Protein AF-A0A1G2TWJ3-F1 (afdb_monomer_lite)

Sequence (231 aa):
MSESALALLERMAPPAKEITASSFWVDLPEKAEGLLGYQELSSQKSTLNFRKTLHELGVAPFSVESVEKYKELRVKMSKRLLPDSFIATIYGLSAITFLLSAGPAILGWPFGWFSSSATIGHYFVWTCIVSVVACFALMVYGITRSDVWLGRWRATPLKGYSQPVPEFALLTAIKVKERFSGPEVEMFVHEFVRVENEKVVLDPFLVARHQNKDYFIAVWDESRFEAEQKV

Radius of gyration: 33.94 Å; chains: 1; bounding box: 73×56×103 Å

Structure (mmCIF, N/CA/C/O backbone):
data_AF-A0A1G2TWJ3-F1
#
_entry.id   AF-A0A1G2TWJ3-F1
#
loop_
_atom_site.group_PDB
_atom_site.id
_atom_site.type_symbol
_atom_site.label_atom_id
_atom_site.label_alt_id
_atom_site.label_comp_id
_atom_site.label_asym_id
_atom_site.label_entity_id
_atom_site.label_seq_id
_atom_site.pdbx_PDB_ins_code
_atom_site.Cartn_x
_atom_site.Cartn_y
_atom_site.Cartn_z
_atom_site.occupancy
_atom_site.B_iso_or_equiv
_atom_site.auth_seq_id
_atom_site.auth_comp_id
_atom_site.auth_asym_id
_atom_site.auth_atom_id
_atom_site.pdbx_PDB_model_num
ATOM 1 N N . MET A 1 1 ? -3.951 40.572 51.680 1.00 50.91 1 MET A N 1
ATOM 2 C CA . MET A 1 1 ? -4.527 39.517 50.818 1.00 50.91 1 MET A CA 1
ATOM 3 C C . MET A 1 1 ? -5.857 39.137 51.433 1.00 50.91 1 MET A C 1
ATOM 5 O O . MET A 1 1 ? -5.880 38.805 52.608 1.00 50.91 1 MET A O 1
ATOM 9 N N . SER A 1 2 ? -6.946 39.393 50.712 1.00 51.16 2 SER A N 1
ATOM 10 C CA . SER A 1 2 ? -8.304 39.506 51.250 1.00 51.16 2 SER A CA 1
ATOM 11 C C . SER A 1 2 ? -8.951 38.146 51.530 1.00 51.16 2 SER A C 1
ATOM 13 O O . SER A 1 2 ? -8.798 37.208 50.749 1.00 51.16 2 SER A O 1
ATOM 15 N N . GLU A 1 3 ? -9.742 38.078 52.606 1.00 55.78 3 GLU A N 1
ATOM 16 C CA . GLU A 1 3 ? -10.594 36.939 53.009 1.00 55.78 3 GLU A CA 1
ATOM 17 C C . GLU A 1 3 ? -11.493 36.401 51.875 1.00 55.78 3 GLU A C 1
ATOM 19 O O . GLU A 1 3 ? -11.891 35.240 51.884 1.00 55.78 3 GLU A O 1
ATOM 24 N N . SER A 1 4 ? -11.740 37.213 50.843 1.00 63.78 4 SER A N 1
ATOM 25 C CA . SER A 1 4 ? -12.485 36.852 49.630 1.00 63.78 4 SER A CA 1
ATOM 26 C C . SER A 1 4 ? -11.864 35.687 48.842 1.00 63.78 4 SER A C 1
ATOM 28 O O . SER A 1 4 ? -12.590 34.837 48.330 1.00 63.78 4 SER A O 1
ATOM 30 N N . ALA A 1 5 ? -10.529 35.588 48.781 1.00 57.09 5 ALA A N 1
ATOM 31 C CA . ALA A 1 5 ? -9.861 34.518 48.034 1.00 57.09 5 ALA A CA 1
ATOM 32 C C . ALA A 1 5 ? -9.935 33.158 48.754 1.00 57.09 5 ALA A C 1
ATOM 34 O O . ALA A 1 5 ? -10.084 32.123 48.106 1.00 57.09 5 ALA A O 1
ATOM 35 N N . LEU A 1 6 ? -9.883 33.164 50.091 1.00 56.56 6 LEU A N 1
ATOM 36 C CA . LEU A 1 6 ? -10.047 31.959 50.910 1.00 56.56 6 LEU A CA 1
ATOM 37 C C . LEU A 1 6 ? -11.499 31.471 50.897 1.00 56.56 6 LEU A C 1
ATOM 39 O O . LEU A 1 6 ? -11.726 30.285 50.690 1.00 56.56 6 LEU A O 1
ATOM 43 N N . ALA A 1 7 ? -12.475 32.381 50.980 1.00 62.56 7 ALA A N 1
ATOM 44 C CA . ALA A 1 7 ? -13.896 32.036 50.879 1.00 62.56 7 ALA A CA 1
ATOM 45 C C . ALA A 1 7 ? -14.289 31.478 49.492 1.00 62.56 7 ALA A C 1
ATOM 47 O O . ALA A 1 7 ? -15.192 30.647 49.377 1.00 62.56 7 ALA A O 1
ATOM 48 N N . LEU A 1 8 ? -13.602 31.909 48.425 1.00 53.69 8 LEU A N 1
ATOM 49 C CA . LEU A 1 8 ? -13.764 31.358 47.074 1.00 53.69 8 LEU A CA 1
ATOM 50 C C . LEU A 1 8 ? -13.172 29.949 46.939 1.00 53.69 8 LEU A C 1
ATOM 52 O O . LEU A 1 8 ? -13.779 29.099 46.291 1.00 53.69 8 LEU A O 1
ATOM 56 N N . LEU A 1 9 ? -12.023 29.686 47.569 1.00 51.84 9 LEU A N 1
ATOM 57 C CA . LEU A 1 9 ? -11.418 28.351 47.605 1.00 51.84 9 LEU A CA 1
ATOM 58 C C . LEU A 1 9 ? -12.246 27.370 48.444 1.00 51.84 9 LEU A C 1
ATOM 60 O O . LEU A 1 9 ? -12.407 26.216 48.054 1.00 51.84 9 LEU A O 1
ATOM 64 N N . GLU A 1 10 ? -12.842 27.839 49.538 1.00 53.59 10 GLU A N 1
ATOM 65 C CA . GLU A 1 10 ? -13.674 27.019 50.423 1.00 53.59 10 GLU A CA 1
ATOM 66 C C . GLU A 1 10 ? -14.999 26.598 49.760 1.00 53.59 10 GLU A C 1
ATOM 68 O O . GLU A 1 10 ? -15.496 25.502 50.002 1.00 53.59 10 GLU A O 1
ATOM 73 N N . ARG A 1 11 ? -15.531 27.407 48.831 1.00 55.84 11 ARG A N 1
ATOM 74 C CA . ARG A 1 11 ? -16.688 27.041 47.989 1.00 55.84 11 ARG A CA 1
ATOM 75 C C . ARG A 1 11 ? -16.362 26.099 46.827 1.00 55.84 11 ARG A C 1
ATOM 77 O O . ARG A 1 11 ? -17.286 25.510 46.270 1.00 55.84 11 ARG A O 1
ATOM 84 N N . MET A 1 12 ? -15.090 25.969 46.444 1.00 49.25 12 MET A N 1
ATOM 85 C CA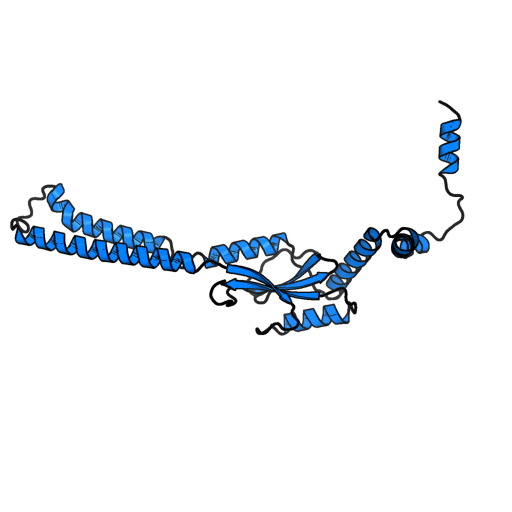 . MET A 1 12 ? -14.648 25.036 45.397 1.00 49.25 12 MET A CA 1
ATOM 86 C C . MET A 1 12 ? -14.250 23.661 45.942 1.00 49.25 12 MET A C 1
ATOM 88 O O . MET A 1 12 ? -14.041 22.740 45.154 1.00 49.25 12 MET A O 1
ATOM 92 N N . ALA A 1 13 ? -14.183 23.492 47.264 1.00 50.94 13 ALA A N 1
ATOM 93 C CA . ALA A 1 13 ? -14.057 22.183 47.882 1.00 50.94 13 ALA A CA 1
ATOM 94 C C . ALA A 1 13 ? -15.446 21.515 47.919 1.00 50.94 13 ALA A C 1
ATOM 96 O O . ALA A 1 13 ? -16.319 21.969 48.664 1.00 50.94 13 ALA A O 1
ATOM 97 N N . PRO A 1 14 ? -15.709 20.462 47.120 1.00 52.91 14 PRO A N 1
ATOM 98 C CA . PRO A 1 14 ? -16.963 19.735 47.247 1.00 52.91 14 PRO A CA 1
ATOM 99 C C . PRO A 1 14 ? -17.060 19.149 48.664 1.00 52.91 14 PRO A C 1
ATOM 101 O O . PRO A 1 14 ? -16.050 18.676 49.196 1.00 52.91 14 PRO A O 1
ATOM 104 N N . PRO A 1 15 ? -18.250 19.153 49.294 1.00 48.31 15 PRO A N 1
ATOM 105 C CA . PRO A 1 15 ? -18.429 18.487 50.572 1.00 48.31 15 PRO A CA 1
ATOM 106 C C . PRO A 1 15 ? -18.050 17.021 50.390 1.00 48.31 15 PRO A C 1
ATOM 108 O O . PRO A 1 15 ? -18.539 16.366 49.468 1.00 48.31 15 PRO A O 1
ATOM 111 N N . ALA A 1 16 ? -17.178 16.526 51.269 1.00 46.97 16 ALA A N 1
ATOM 112 C CA . ALA A 1 16 ? -16.769 15.132 51.361 1.00 46.97 16 ALA A CA 1
ATOM 113 C C . ALA A 1 16 ? -17.961 14.246 51.767 1.00 46.97 16 ALA A C 1
ATOM 115 O O . ALA A 1 16 ? -18.032 13.704 52.864 1.00 46.97 16 ALA A O 1
ATOM 116 N N . LYS A 1 17 ? -18.947 14.126 50.880 1.00 48.94 17 LYS A N 1
ATOM 117 C CA . LYS A 1 17 ? -19.757 12.926 50.775 1.00 48.94 17 LYS A CA 1
ATOM 118 C C . LYS A 1 17 ? -18.970 12.000 49.876 1.00 48.94 17 LYS A C 1
ATOM 120 O O . LYS A 1 17 ? -18.641 12.375 48.753 1.00 48.94 17 LYS A O 1
ATOM 125 N N . GLU A 1 18 ? -18.679 10.816 50.396 1.00 47.66 18 GLU A N 1
ATOM 126 C CA . GLU A 1 18 ? -18.225 9.644 49.657 1.00 47.66 18 GLU A CA 1
ATOM 127 C C . GLU A 1 18 ? -19.220 9.327 48.530 1.00 47.66 18 GLU A C 1
ATOM 129 O O . GLU A 1 18 ? -20.030 8.407 48.595 1.00 47.66 18 GLU A O 1
ATOM 134 N N . ILE A 1 19 ? -19.184 10.117 47.461 1.00 48.78 19 ILE A N 1
ATOM 135 C CA . ILE A 1 19 ? -19.545 9.638 46.144 1.00 48.78 19 ILE A CA 1
ATOM 136 C C . ILE A 1 19 ? -18.441 8.637 45.864 1.00 48.78 19 ILE A C 1
ATOM 138 O O . ILE A 1 19 ? -17.280 9.019 45.734 1.00 48.78 19 ILE A O 1
ATOM 142 N N . THR A 1 20 ? -18.797 7.359 45.881 1.00 46.38 20 THR A N 1
ATOM 143 C CA . THR A 1 20 ? -17.977 6.241 45.425 1.00 46.38 20 THR A CA 1
ATOM 144 C C . THR A 1 20 ? -17.299 6.639 44.118 1.00 46.38 20 THR A C 1
ATOM 146 O O . THR A 1 20 ? -17.885 6.541 43.038 1.00 46.38 20 THR A O 1
ATOM 149 N N . ALA A 1 21 ? -16.074 7.164 44.226 1.00 46.47 21 ALA A N 1
ATOM 150 C CA . ALA A 1 21 ? -15.399 7.855 43.134 1.00 46.47 21 ALA A CA 1
ATOM 151 C C . ALA A 1 21 ? -15.244 6.928 41.922 1.00 46.47 21 ALA A C 1
ATOM 153 O O . ALA A 1 21 ? -15.269 7.383 40.786 1.00 46.47 21 ALA A O 1
ATOM 154 N N . SER A 1 22 ? -15.207 5.612 42.143 1.00 53.72 22 SER A N 1
ATOM 155 C CA . SER A 1 22 ? -15.170 4.624 41.069 1.00 53.72 22 SER A CA 1
ATOM 156 C C . SER A 1 22 ? -16.400 4.634 40.154 1.00 53.72 22 SER A C 1
ATOM 158 O O . SER A 1 22 ? -16.237 4.362 38.974 1.00 53.72 22 SER A O 1
ATOM 160 N N . SER A 1 23 ? -17.607 4.964 40.631 1.00 53.81 23 SER A N 1
ATOM 161 C CA . SER A 1 23 ? -18.821 4.937 39.792 1.00 53.81 23 SER A CA 1
ATOM 162 C C . SER A 1 23 ? -19.006 6.217 38.974 1.00 53.81 23 SER A C 1
ATOM 164 O O . SER A 1 23 ? -19.410 6.175 37.815 1.00 53.81 23 SER A O 1
ATOM 166 N N . PHE A 1 24 ? -18.646 7.371 39.544 1.00 52.53 24 PHE A N 1
ATOM 167 C CA . PHE A 1 24 ? -18.857 8.664 38.894 1.00 52.53 24 PHE A CA 1
ATOM 168 C C . PHE A 1 24 ? -17.955 8.862 37.668 1.00 52.53 24 PHE A C 1
ATOM 170 O O . PHE A 1 24 ? -18.419 9.353 36.642 1.00 52.53 24 PHE A O 1
ATOM 177 N N . TRP A 1 25 ? -16.688 8.439 37.747 1.00 59.03 25 TRP A N 1
ATOM 178 C CA . TRP A 1 25 ? -15.738 8.553 36.632 1.00 59.03 25 TRP A CA 1
ATOM 179 C C . TRP A 1 25 ? -15.998 7.538 35.506 1.00 59.03 25 TRP A C 1
ATOM 181 O O . TRP A 1 25 ? -15.634 7.801 34.362 1.00 59.03 25 TRP A O 1
ATOM 191 N N . VAL A 1 26 ? -16.653 6.407 35.798 1.00 64.12 26 VAL A N 1
ATOM 192 C CA . VAL A 1 26 ? -16.987 5.372 34.799 1.00 64.12 26 VAL A CA 1
ATOM 193 C C . VAL A 1 26 ? -18.117 5.828 33.865 1.00 64.12 26 VAL A C 1
ATOM 195 O O . VAL A 1 26 ? -18.039 5.589 32.652 1.00 64.12 26 VAL A O 1
ATOM 198 N N . ASP A 1 27 ? -19.089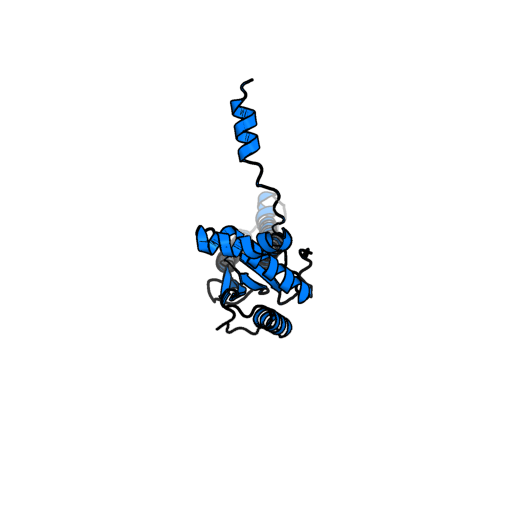 6.567 34.408 1.00 75.69 27 ASP A N 1
ATOM 199 C CA . ASP A 1 27 ? -20.257 7.083 33.676 1.00 75.69 27 ASP A CA 1
ATOM 200 C C . ASP A 1 27 ? -20.065 8.518 33.156 1.00 75.69 27 ASP A C 1
ATOM 202 O O . ASP A 1 27 ? -20.939 9.058 32.476 1.00 75.69 27 ASP A O 1
ATOM 206 N N . LEU A 1 28 ? -18.946 9.173 33.489 1.00 80.25 28 LEU A N 1
ATOM 207 C CA . LEU A 1 28 ? -18.692 10.567 33.116 1.00 80.25 28 LEU A CA 1
ATOM 208 C C . LEU A 1 28 ? -18.801 10.814 31.601 1.00 80.25 28 LEU A C 1
ATOM 210 O O . LEU A 1 28 ? -19.418 11.811 31.239 1.00 80.25 28 LEU A O 1
ATOM 214 N N . PRO A 1 29 ? -18.280 9.949 30.706 1.00 79.31 29 PRO A N 1
ATOM 215 C CA . PRO A 1 29 ? -18.408 10.168 29.264 1.00 79.31 29 PRO A CA 1
ATOM 216 C C . PRO A 1 29 ? -19.861 10.135 28.778 1.00 79.31 29 PRO A C 1
ATOM 218 O O . PRO A 1 29 ? -20.261 10.986 27.993 1.00 79.31 29 PRO A O 1
ATOM 221 N N . GLU A 1 30 ? -20.666 9.205 29.297 1.00 80.31 30 GLU A N 1
ATOM 222 C CA . GLU A 1 30 ? -22.085 9.054 28.941 1.00 80.31 30 GLU A CA 1
ATOM 223 C C . GLU A 1 30 ? -22.928 10.205 29.509 1.00 80.31 30 GLU A C 1
ATOM 225 O O . GLU A 1 30 ? -23.814 10.731 28.837 1.00 80.31 30 GLU A O 1
ATOM 230 N N . LYS A 1 31 ? -22.607 10.673 30.723 1.00 79.69 31 LYS A N 1
ATOM 231 C CA . LYS A 1 31 ? -23.247 11.849 31.330 1.00 79.69 31 LYS A CA 1
ATOM 232 C C . LYS A 1 31 ? -22.830 13.155 30.655 1.00 79.69 31 LYS A C 1
ATOM 234 O O . LYS A 1 31 ? -23.673 14.029 30.484 1.00 79.69 31 LYS A O 1
ATOM 239 N N . ALA A 1 32 ? -21.564 13.305 30.269 1.00 80.94 32 ALA A N 1
ATOM 240 C CA . ALA A 1 32 ? -21.068 14.490 29.570 1.00 80.94 32 ALA A CA 1
ATOM 241 C C . ALA A 1 32 ? -21.681 14.608 28.168 1.00 80.94 32 ALA A C 1
ATOM 243 O O . ALA A 1 32 ? -22.076 15.699 27.761 1.00 80.94 32 ALA A O 1
ATOM 244 N N . GLU A 1 33 ? -21.842 13.492 27.460 1.00 84.62 33 GLU A N 1
ATOM 245 C CA . GLU A 1 33 ? -22.554 13.470 26.186 1.00 84.62 33 GLU A CA 1
ATOM 246 C C . GLU A 1 33 ? -24.053 13.749 26.374 1.00 84.62 33 GLU A C 1
ATOM 248 O O . GLU A 1 33 ? -24.590 14.653 25.738 1.00 84.62 33 GLU A O 1
ATOM 253 N N . GLY A 1 34 ? -24.717 13.051 27.300 1.00 82.75 34 GLY A N 1
ATOM 254 C CA . GLY A 1 34 ? -26.162 13.181 27.510 1.00 82.75 34 GLY A CA 1
ATOM 255 C C . GLY A 1 34 ? -26.616 14.530 28.083 1.00 82.75 34 GLY A C 1
ATOM 256 O O . GLY A 1 34 ? -27.720 14.973 27.778 1.00 82.75 34 GLY A O 1
ATOM 257 N N . LEU A 1 35 ? -25.791 15.191 28.905 1.00 83.25 35 LEU A N 1
ATOM 258 C CA . LEU A 1 35 ? -26.148 16.459 29.564 1.00 83.25 35 LEU A CA 1
ATOM 259 C C . LEU A 1 35 ? -25.538 17.691 28.894 1.00 83.25 35 LEU A C 1
ATOM 261 O O . LEU A 1 35 ? -26.147 18.758 28.930 1.00 83.25 35 LEU A O 1
ATOM 265 N N . LEU A 1 36 ? -24.335 17.569 28.328 1.00 82.62 36 LEU A N 1
ATOM 266 C CA . LEU A 1 36 ? -23.576 18.704 27.787 1.00 82.62 36 LEU A CA 1
ATOM 267 C C . LEU A 1 36 ? -23.353 18.601 26.273 1.00 82.62 36 LEU A C 1
ATOM 269 O O . LEU A 1 36 ? -22.804 19.530 25.685 1.00 82.62 36 LEU A O 1
ATOM 273 N N . GLY A 1 37 ? -23.730 17.485 25.637 1.00 79.19 37 GLY A N 1
ATOM 274 C CA . GLY A 1 37 ? -23.410 17.217 24.232 1.00 79.19 37 GLY A CA 1
ATOM 275 C C . GLY A 1 37 ? -21.912 17.014 23.976 1.00 79.19 37 GLY A C 1
ATOM 276 O O . GLY A 1 37 ? -21.466 17.101 22.834 1.00 79.19 37 GLY A O 1
ATOM 277 N N . TYR A 1 38 ? -21.108 16.779 25.020 1.00 80.75 38 TYR A N 1
ATOM 278 C CA . TYR A 1 38 ? -19.655 16.678 24.903 1.00 80.75 38 TYR A CA 1
ATOM 279 C C . TYR A 1 38 ? -19.221 15.252 24.529 1.00 80.75 38 TYR A C 1
ATOM 281 O O . TYR A 1 38 ? -19.038 14.392 25.387 1.00 80.75 38 TYR A O 1
ATOM 289 N N . GLN A 1 39 ? -19.048 15.017 23.227 1.00 80.44 39 GLN A N 1
ATOM 290 C CA . GLN A 1 39 ? -18.770 13.698 22.631 1.00 80.44 39 GLN A CA 1
ATOM 291 C C . GLN A 1 39 ? -17.294 13.269 22.677 1.00 80.44 39 GLN A C 1
ATOM 293 O O . GLN A 1 39 ? -16.949 12.130 22.365 1.00 80.44 39 GLN A O 1
ATOM 298 N N . GLU A 1 40 ? -16.379 14.167 23.042 1.00 81.12 40 GLU A N 1
ATOM 299 C CA . GLU A 1 40 ? -14.944 13.878 22.957 1.00 81.12 40 GLU A CA 1
ATOM 300 C C . GLU A 1 40 ? -14.511 12.800 23.965 1.00 81.12 40 GLU A C 1
ATOM 302 O O . GLU A 1 40 ? -13.717 11.918 23.635 1.00 81.12 40 GLU A O 1
ATOM 307 N N . LEU A 1 41 ? -15.093 12.801 25.170 1.00 78.56 41 LEU A N 1
ATOM 308 C CA . LEU A 1 41 ? -14.816 11.783 26.190 1.00 78.56 41 LEU A CA 1
ATOM 309 C C . LEU A 1 41 ? -15.367 10.407 25.806 1.00 78.56 41 LEU A C 1
ATOM 311 O O . LEU A 1 41 ? -14.689 9.398 26.020 1.00 78.56 41 LEU A O 1
ATOM 315 N N . SER A 1 42 ? -16.574 10.342 25.238 1.00 77.44 42 SER A N 1
ATOM 316 C CA . SER A 1 42 ? -17.161 9.074 24.791 1.00 77.44 42 SER A CA 1
ATOM 317 C C . SER A 1 42 ? -16.408 8.518 23.580 1.00 77.44 42 SER A C 1
ATOM 319 O O . SER A 1 42 ? -16.104 7.322 23.546 1.00 77.44 42 SER A O 1
ATOM 321 N N . SER A 1 43 ? -15.955 9.383 22.665 1.00 79.00 43 SER A N 1
ATOM 322 C CA . SER A 1 43 ? -15.056 9.012 21.565 1.00 79.00 43 SER A CA 1
ATOM 323 C C . SER A 1 43 ? -13.710 8.466 22.057 1.00 79.00 43 SER A C 1
ATOM 325 O O . SER A 1 43 ? -13.248 7.420 21.586 1.00 79.00 43 SER A O 1
ATOM 327 N N . GLN A 1 44 ? -13.082 9.109 23.046 1.00 82.00 44 GLN A N 1
ATOM 328 C CA . GLN A 1 44 ? -11.828 8.619 23.628 1.00 82.00 44 GLN A CA 1
ATOM 329 C C . GLN A 1 44 ? -12.009 7.260 24.323 1.00 82.00 44 GLN A C 1
ATOM 331 O O . GLN A 1 44 ? -11.218 6.346 24.074 1.00 82.00 44 GLN A O 1
ATOM 336 N N . LYS A 1 45 ? -13.068 7.092 25.132 1.00 81.69 45 LYS A N 1
ATOM 337 C CA . LYS A 1 45 ? -13.412 5.813 25.784 1.00 81.69 45 LYS A CA 1
ATOM 338 C C . LYS A 1 45 ? -13.653 4.712 24.747 1.00 81.69 45 LYS A C 1
ATOM 340 O O . LYS A 1 45 ? -13.087 3.628 24.873 1.00 81.69 45 LYS A O 1
ATOM 345 N N . SER A 1 46 ? -14.410 4.998 23.688 1.00 82.25 46 SER A N 1
ATOM 346 C CA . SER A 1 46 ? -14.663 4.043 22.602 1.00 82.25 46 SER A CA 1
ATOM 347 C C . SER A 1 46 ? -13.379 3.674 21.844 1.00 82.25 46 SER A C 1
ATOM 349 O O . SER A 1 46 ? -13.093 2.498 21.626 1.00 82.25 46 SER A O 1
ATOM 351 N N . THR A 1 47 ? -12.523 4.655 21.537 1.00 84.62 47 THR A N 1
ATOM 352 C CA . THR A 1 47 ? -11.205 4.425 20.916 1.00 84.62 47 THR A CA 1
ATOM 353 C C . THR A 1 47 ? -10.303 3.528 21.776 1.00 84.62 47 THR A C 1
ATOM 355 O O . THR A 1 47 ? -9.620 2.647 21.246 1.00 84.62 47 THR A O 1
ATOM 358 N N . LEU A 1 48 ? -10.277 3.746 23.095 1.00 83.94 48 LEU A N 1
ATOM 359 C CA . LEU A 1 48 ? -9.514 2.922 24.038 1.00 83.94 48 LEU A CA 1
ATOM 360 C C . LEU A 1 48 ? -10.059 1.495 24.104 1.00 83.94 48 LEU A C 1
ATOM 362 O O . LEU A 1 48 ? -9.280 0.546 24.034 1.00 83.94 48 LEU A O 1
ATOM 366 N N . ASN A 1 49 ? -11.383 1.344 24.170 1.00 85.00 49 ASN A N 1
ATOM 367 C CA . ASN A 1 49 ? -12.036 0.038 24.146 1.00 85.00 49 ASN A CA 1
ATOM 368 C C . ASN A 1 49 ? -11.715 -0.719 22.855 1.00 85.00 49 ASN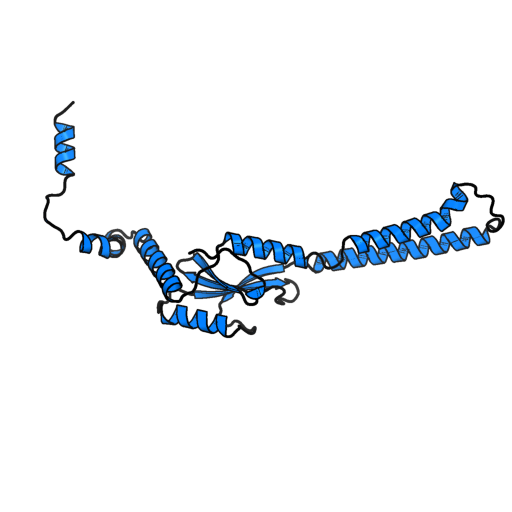 A C 1
ATOM 370 O O . ASN A 1 49 ? -11.330 -1.882 22.923 1.00 85.00 49 ASN A O 1
ATOM 374 N N . PHE A 1 50 ? -11.774 -0.052 21.700 1.00 87.25 50 PHE A N 1
ATOM 375 C CA . PHE A 1 50 ? -11.425 -0.657 20.417 1.00 87.25 50 PHE A CA 1
ATOM 376 C C . PHE A 1 50 ? -9.975 -1.157 20.391 1.00 87.25 50 PHE A C 1
ATOM 378 O O . PHE A 1 50 ? -9.723 -2.311 20.048 1.00 87.25 50 PHE A O 1
ATOM 385 N N . ARG A 1 51 ? -9.011 -0.337 20.835 1.00 86.81 51 ARG A N 1
ATOM 386 C CA . ARG A 1 51 ? -7.599 -0.755 20.935 1.00 86.81 51 ARG A CA 1
ATOM 387 C C . ARG A 1 51 ? -7.409 -1.939 21.878 1.00 86.81 51 ARG A C 1
ATOM 389 O O . ARG A 1 51 ? -6.684 -2.870 21.542 1.00 86.81 51 ARG A O 1
ATOM 396 N N . LYS A 1 52 ? -8.078 -1.919 23.032 1.00 85.44 52 LYS A N 1
ATOM 397 C CA . LYS A 1 52 ? -8.048 -3.029 23.987 1.00 85.44 52 LYS A CA 1
ATOM 398 C C . LYS A 1 52 ? -8.593 -4.311 23.359 1.00 85.44 52 LYS A C 1
ATOM 400 O O . LYS A 1 52 ? -7.988 -5.363 23.519 1.00 85.44 52 LYS A O 1
ATOM 405 N N . THR A 1 53 ? -9.684 -4.228 22.602 1.00 87.50 53 THR A N 1
ATOM 406 C CA . THR A 1 53 ? -10.246 -5.374 21.880 1.00 87.50 53 THR A CA 1
ATOM 407 C C . THR A 1 53 ? -9.281 -5.930 20.838 1.00 87.50 53 THR A C 1
ATOM 409 O O . THR A 1 53 ? -9.105 -7.143 20.776 1.00 87.50 53 THR A O 1
ATOM 412 N N . LEU A 1 54 ? -8.629 -5.076 20.046 1.00 88.31 54 LEU A N 1
ATOM 413 C CA . LEU A 1 54 ? -7.608 -5.527 19.092 1.00 88.31 54 LEU A CA 1
ATOM 414 C C . LEU A 1 54 ? -6.479 -6.280 19.808 1.00 88.31 54 LEU A C 1
ATOM 416 O O . LEU A 1 54 ? -6.118 -7.379 19.393 1.00 88.31 54 LEU A O 1
ATOM 420 N N . HIS A 1 55 ? -6.008 -5.747 20.938 1.00 87.38 55 HIS A N 1
ATOM 421 C CA . HIS A 1 55 ? -4.999 -6.399 21.769 1.00 87.38 55 HIS A CA 1
ATOM 422 C C . HIS A 1 55 ? -5.483 -7.749 22.335 1.00 87.38 55 HIS A C 1
ATOM 424 O O . HIS A 1 55 ? -4.754 -8.734 22.279 1.00 87.38 55 HIS A O 1
ATOM 430 N N . GLU A 1 56 ? -6.719 -7.840 22.841 1.00 87.88 56 GLU A N 1
ATOM 431 C CA . GLU A 1 56 ? -7.320 -9.106 23.307 1.00 87.88 56 GLU A CA 1
ATOM 432 C C . GLU A 1 56 ? -7.437 -10.156 22.191 1.00 87.88 56 GLU A C 1
ATOM 434 O O . GLU A 1 56 ? -7.319 -11.351 22.453 1.00 87.88 56 GLU A O 1
ATOM 439 N N . LEU A 1 57 ? -7.648 -9.720 20.947 1.00 87.50 57 LEU A N 1
ATOM 440 C CA . LEU A 1 57 ? -7.682 -10.589 19.769 1.00 87.50 57 LEU A CA 1
ATOM 441 C C . LEU A 1 57 ? -6.282 -10.983 19.267 1.00 87.50 57 LEU A C 1
ATOM 443 O O . LEU A 1 57 ? -6.185 -11.750 18.308 1.00 87.50 57 LEU A O 1
ATOM 447 N N . GLY A 1 58 ? -5.213 -10.471 19.887 1.00 85.00 58 GLY A N 1
ATOM 448 C CA . GLY A 1 58 ? -3.835 -10.665 19.433 1.00 85.00 58 GLY A CA 1
ATOM 449 C C . GLY A 1 58 ? -3.525 -9.946 18.118 1.00 85.00 58 GLY A C 1
ATOM 450 O O . GLY A 1 58 ? -2.588 -10.319 17.420 1.00 85.00 58 GLY A O 1
ATOM 451 N N . VAL A 1 59 ? -4.323 -8.940 17.756 1.00 86.56 59 VAL A N 1
ATOM 452 C CA . VAL A 1 59 ? -4.161 -8.145 16.537 1.00 86.56 59 VAL A CA 1
ATOM 453 C C . VAL A 1 59 ? -3.472 -6.844 16.922 1.00 86.56 59 VAL A C 1
ATOM 455 O O . VAL A 1 59 ? -4.115 -5.926 17.426 1.00 86.56 59 VAL A O 1
ATOM 458 N N . ALA A 1 60 ? -2.164 -6.756 16.696 1.00 85.94 60 ALA A N 1
ATOM 459 C CA . ALA A 1 60 ? -1.404 -5.533 16.932 1.00 85.94 60 ALA A CA 1
ATOM 460 C C . ALA A 1 60 ? -1.430 -4.656 15.668 1.00 85.94 60 ALA A C 1
ATOM 462 O O . ALA A 1 60 ? -0.856 -5.044 14.648 1.00 85.94 60 ALA A O 1
ATOM 463 N N . PRO A 1 61 ? -2.089 -3.481 15.685 1.00 87.94 61 PRO A N 1
ATOM 464 C CA . PRO A 1 61 ? -2.119 -2.624 14.513 1.00 87.94 61 PRO A CA 1
ATOM 465 C C . PRO A 1 61 ? -0.724 -2.089 14.182 1.00 87.94 61 PRO A C 1
ATOM 467 O O . PRO A 1 61 ? 0.049 -1.696 15.064 1.00 87.94 61 PRO A O 1
ATOM 470 N N . PHE A 1 62 ? -0.429 -1.995 12.894 1.00 87.56 62 PHE A N 1
ATOM 471 C CA . PHE A 1 62 ? 0.785 -1.367 12.404 1.00 87.56 62 PHE A CA 1
ATOM 472 C C . PHE A 1 62 ? 0.769 0.138 12.671 1.00 87.56 62 PHE A C 1
ATOM 474 O O . PHE A 1 62 ? -0.275 0.802 12.629 1.00 87.56 62 PHE A O 1
ATOM 481 N N . SER A 1 63 ? 1.949 0.702 12.930 1.00 87.19 63 SER A N 1
ATOM 482 C CA . SER A 1 63 ? 2.082 2.150 13.053 1.00 87.19 63 SER A CA 1
ATOM 483 C C . SER A 1 63 ? 1.844 2.820 11.695 1.00 87.19 63 SER A C 1
ATOM 485 O O . SER A 1 63 ? 2.297 2.329 10.661 1.00 87.19 63 SER A O 1
ATOM 487 N N . VAL A 1 64 ? 1.163 3.970 11.691 1.00 87.56 64 VAL A N 1
ATOM 488 C CA . VAL A 1 64 ? 0.925 4.748 10.460 1.00 87.56 64 VAL A CA 1
ATOM 489 C C . VAL A 1 64 ? 2.247 5.072 9.758 1.00 87.56 64 VAL A C 1
ATOM 491 O O . VAL A 1 64 ? 2.347 4.939 8.546 1.00 87.56 64 VAL A O 1
ATOM 494 N N . GLU A 1 65 ? 3.286 5.402 10.526 1.00 87.62 65 GLU A N 1
ATOM 495 C CA . GLU A 1 65 ? 4.627 5.689 10.008 1.00 87.62 65 GLU A CA 1
ATOM 496 C C . GLU A 1 65 ? 5.256 4.483 9.297 1.00 87.62 65 GLU A C 1
ATOM 498 O O . GLU A 1 65 ? 5.804 4.638 8.206 1.00 87.62 65 GLU A O 1
ATOM 503 N N . SER A 1 66 ? 5.144 3.274 9.862 1.00 85.19 66 SER A N 1
ATOM 504 C CA . SER A 1 66 ? 5.661 2.057 9.218 1.00 85.19 66 SER A CA 1
ATOM 505 C C . SER A 1 66 ? 4.939 1.747 7.908 1.00 85.19 66 SER A C 1
ATOM 507 O O . SER A 1 66 ? 5.577 1.398 6.913 1.00 85.19 66 SER A O 1
ATOM 509 N N . VAL A 1 67 ? 3.618 1.943 7.882 1.00 87.88 67 VAL A N 1
ATOM 510 C CA . VAL A 1 67 ? 2.794 1.734 6.692 1.00 87.88 67 VAL A CA 1
ATOM 511 C C . VAL A 1 67 ? 3.151 2.754 5.618 1.00 87.88 67 VAL A C 1
ATOM 513 O O . VAL A 1 67 ? 3.397 2.360 4.482 1.00 87.88 67 VAL A O 1
ATOM 516 N N . GLU A 1 68 ? 3.245 4.042 5.948 1.00 89.12 68 GLU A N 1
ATOM 517 C CA . GLU A 1 68 ? 3.635 5.075 4.979 1.00 89.12 68 GLU A CA 1
ATOM 518 C C . GLU A 1 68 ? 5.048 4.840 4.435 1.00 89.12 68 GLU A C 1
ATOM 520 O O . GLU A 1 68 ? 5.246 4.820 3.219 1.00 89.12 68 GLU A O 1
ATOM 525 N N . LYS A 1 69 ? 6.016 4.515 5.301 1.00 87.56 69 LYS A N 1
ATOM 526 C CA . LYS A 1 69 ? 7.373 4.151 4.872 1.00 87.56 69 LYS A CA 1
ATOM 527 C C . LYS A 1 69 ? 7.365 2.953 3.922 1.00 87.56 69 LYS A C 1
ATOM 529 O O . LYS A 1 69 ? 8.065 2.961 2.909 1.00 87.56 69 LYS A O 1
ATOM 534 N N . TYR A 1 70 ? 6.566 1.927 4.208 1.00 85.50 70 TYR A N 1
ATOM 535 C CA . TYR A 1 70 ? 6.423 0.779 3.318 1.00 85.50 70 TYR A CA 1
ATOM 536 C C . TYR A 1 70 ? 5.795 1.158 1.975 1.00 85.50 70 TYR A C 1
ATOM 538 O O . TYR A 1 70 ? 6.309 0.758 0.928 1.00 85.50 70 TYR A O 1
ATOM 546 N N . LYS A 1 71 ? 4.720 1.956 1.984 1.00 87.00 71 LYS A N 1
ATOM 547 C CA . LYS A 1 71 ? 4.071 2.456 0.764 1.00 87.00 71 LYS A CA 1
ATOM 548 C C . LYS A 1 71 ? 5.074 3.207 -0.109 1.00 87.00 71 LYS A C 1
ATOM 550 O O . LYS A 1 71 ? 5.173 2.926 -1.304 1.00 87.00 71 LYS A O 1
ATOM 555 N N . GLU A 1 72 ? 5.859 4.105 0.478 1.00 86.12 72 GLU A N 1
ATOM 556 C CA . GLU A 1 72 ? 6.903 4.855 -0.225 1.00 86.12 72 GLU A CA 1
ATOM 557 C C . GLU A 1 72 ? 7.992 3.942 -0.794 1.00 86.12 72 GLU A C 1
ATOM 559 O O . GLU A 1 72 ? 8.357 4.062 -1.970 1.00 86.12 72 GLU A O 1
ATOM 564 N N . LEU A 1 73 ? 8.498 3.000 0.009 1.00 83.50 73 LEU A N 1
ATOM 565 C CA . LEU A 1 73 ? 9.530 2.054 -0.415 1.00 83.50 73 LEU A CA 1
ATOM 566 C C . LEU A 1 73 ? 9.047 1.174 -1.564 1.00 83.50 73 LEU A C 1
ATOM 568 O O . LEU A 1 73 ? 9.766 1.025 -2.553 1.00 83.50 73 LEU A O 1
ATOM 572 N N . ARG A 1 74 ? 7.828 0.637 -1.482 1.00 80.50 74 ARG A N 1
ATOM 573 C CA . ARG A 1 74 ? 7.250 -0.196 -2.540 1.00 80.50 74 ARG A CA 1
ATOM 574 C C . ARG A 1 74 ? 7.015 0.592 -3.820 1.00 80.50 74 ARG A C 1
ATOM 576 O O . ARG A 1 74 ? 7.384 0.104 -4.884 1.00 80.50 74 ARG A O 1
ATOM 583 N N . VAL A 1 75 ? 6.515 1.826 -3.729 1.00 80.38 75 VAL A N 1
ATOM 584 C CA . VAL A 1 75 ? 6.380 2.723 -4.891 1.00 80.38 75 VAL A CA 1
ATOM 585 C C . VAL A 1 75 ? 7.751 3.062 -5.496 1.00 80.38 75 VAL A C 1
ATOM 587 O O . VAL A 1 75 ? 7.896 3.169 -6.715 1.00 80.38 75 VAL A O 1
ATOM 590 N N . LYS A 1 76 ? 8.795 3.222 -4.677 1.00 77.25 76 LYS A N 1
ATOM 591 C CA . LYS A 1 76 ? 10.162 3.477 -5.160 1.00 77.25 76 LYS A CA 1
ATOM 592 C C . LYS A 1 76 ? 10.792 2.242 -5.804 1.00 77.25 76 LYS A C 1
ATOM 594 O O . LYS A 1 76 ? 11.478 2.375 -6.815 1.00 77.25 76 LYS A O 1
ATOM 599 N N . MET A 1 77 ? 10.572 1.058 -5.235 1.00 72.00 77 MET A N 1
ATOM 600 C CA . MET A 1 77 ? 11.051 -0.212 -5.785 1.00 72.00 77 MET A CA 1
ATOM 601 C C . MET A 1 77 ? 10.349 -0.543 -7.091 1.00 72.00 77 MET A C 1
ATOM 603 O O . MET A 1 77 ? 11.022 -0.898 -8.053 1.00 72.00 77 MET A O 1
ATOM 607 N N . SER A 1 78 ? 9.030 -0.351 -7.160 1.00 67.94 78 SER A N 1
ATOM 608 C CA . SER A 1 78 ? 8.292 -0.563 -8.398 1.00 67.94 78 SER A CA 1
ATOM 609 C C . SER A 1 78 ? 8.864 0.328 -9.504 1.00 67.94 78 SER A C 1
ATOM 611 O O . SER A 1 78 ? 9.151 -0.175 -10.585 1.00 67.94 78 SER A O 1
ATOM 613 N N . LYS A 1 79 ? 9.172 1.606 -9.215 1.00 66.06 79 LYS A N 1
ATOM 614 C CA . LYS A 1 79 ? 9.772 2.563 -10.172 1.00 66.06 79 LYS A CA 1
ATOM 615 C C . LYS A 1 79 ? 11.099 2.119 -10.813 1.00 66.06 79 LYS A C 1
ATOM 617 O O . LYS A 1 79 ? 11.500 2.712 -11.816 1.00 66.06 79 LYS A O 1
ATOM 622 N N . ARG A 1 80 ? 11.787 1.104 -10.280 1.00 58.59 80 ARG A N 1
ATOM 623 C CA . ARG A 1 80 ? 13.067 0.585 -10.792 1.00 58.59 80 ARG A CA 1
ATOM 624 C C . ARG A 1 80 ? 12.858 -0.673 -11.644 1.00 58.59 80 ARG A C 1
ATOM 626 O O . ARG A 1 80 ? 13.196 -1.766 -11.209 1.00 58.59 80 ARG A O 1
ATOM 633 N N . LEU A 1 81 ? 12.314 -0.534 -12.853 1.00 54.88 81 LEU A N 1
ATOM 634 C CA . LEU A 1 81 ? 12.152 -1.681 -13.768 1.00 54.88 81 LEU A CA 1
ATOM 635 C C . LEU A 1 81 ? 13.284 -1.845 -14.789 1.00 54.88 81 LEU A C 1
ATOM 637 O O . LEU A 1 81 ? 13.515 -2.956 -15.253 1.00 54.88 81 LEU A O 1
ATOM 641 N N . LEU A 1 82 ? 14.040 -0.790 -15.090 1.00 57.06 82 LEU A N 1
ATOM 642 C CA . LEU A 1 82 ? 15.312 -0.919 -15.795 1.00 57.06 82 LEU A CA 1
ATOM 643 C C . LEU A 1 82 ? 16.397 -0.275 -14.933 1.00 57.06 82 LEU A C 1
ATOM 645 O O . LEU A 1 82 ? 16.216 0.864 -14.495 1.00 57.06 82 LEU A O 1
ATOM 649 N N . PRO A 1 83 ? 17.483 -1.002 -14.617 1.00 58.84 83 PRO A N 1
ATOM 650 C CA . PRO A 1 83 ? 18.563 -0.437 -13.829 1.00 58.84 83 PRO A CA 1
ATOM 651 C C . PRO A 1 83 ? 19.165 0.735 -14.605 1.00 58.84 83 PRO A C 1
ATOM 653 O O . PRO A 1 83 ? 19.249 0.690 -15.832 1.00 58.84 83 PRO A O 1
ATOM 656 N N . ASP A 1 84 ? 19.621 1.775 -13.905 1.00 64.38 84 ASP A N 1
ATOM 657 C CA . ASP A 1 84 ? 20.283 2.929 -14.535 1.00 64.38 84 ASP A CA 1
ATOM 658 C C . ASP A 1 84 ? 21.469 2.494 -15.431 1.00 64.38 84 ASP A C 1
ATOM 660 O O . ASP A 1 84 ? 21.827 3.178 -16.392 1.00 64.38 84 ASP A O 1
ATOM 664 N N . SER A 1 85 ? 22.014 1.292 -15.193 1.00 63.41 85 SER A N 1
ATOM 665 C CA . SER A 1 85 ? 23.009 0.633 -16.041 1.00 63.41 85 SER A CA 1
ATOM 666 C C . SER A 1 85 ? 22.535 0.339 -17.470 1.00 63.41 85 SER A C 1
ATOM 668 O O . SER A 1 85 ? 23.355 0.381 -18.383 1.00 63.41 85 SER A O 1
ATOM 670 N N . PHE A 1 86 ? 21.246 0.089 -17.715 1.00 69.81 86 PHE A N 1
ATOM 671 C CA . PHE A 1 86 ? 20.720 -0.136 -19.066 1.00 69.81 86 PHE A CA 1
ATOM 672 C C . PHE A 1 86 ? 20.796 1.142 -19.911 1.00 69.81 86 PHE A C 1
ATOM 674 O O . PHE A 1 86 ? 21.288 1.117 -21.038 1.00 69.81 86 PHE A O 1
ATOM 681 N N . ILE A 1 87 ? 20.413 2.283 -19.326 1.00 70.12 87 ILE A N 1
ATOM 682 C CA . ILE A 1 87 ? 20.550 3.603 -19.960 1.00 70.12 87 ILE A CA 1
ATOM 683 C C . ILE A 1 87 ? 22.033 3.912 -20.204 1.00 70.12 87 ILE A C 1
ATOM 685 O O . ILE A 1 87 ? 22.411 4.310 -21.305 1.00 70.12 87 ILE A O 1
ATOM 689 N N . ALA A 1 88 ? 22.891 3.660 -19.211 1.00 72.12 88 ALA A N 1
ATOM 690 C CA . ALA A 1 88 ? 24.335 3.833 -19.355 1.00 72.12 88 ALA A CA 1
ATOM 691 C C . ALA A 1 88 ? 24.935 2.939 -20.458 1.00 72.12 88 ALA A C 1
ATOM 693 O O . ALA A 1 88 ? 25.840 3.373 -21.165 1.00 72.12 88 ALA A O 1
ATOM 694 N N . THR A 1 89 ? 24.405 1.728 -20.660 1.00 75.88 89 THR A N 1
ATOM 695 C CA . THR A 1 89 ? 24.843 0.812 -21.729 1.00 75.88 89 THR A CA 1
ATOM 696 C C . THR A 1 89 ? 24.479 1.357 -23.111 1.00 75.88 89 THR A C 1
ATOM 698 O O . THR A 1 89 ? 25.311 1.316 -24.015 1.00 75.88 89 THR A O 1
ATOM 701 N N . ILE A 1 90 ? 23.281 1.936 -23.273 1.00 75.25 90 ILE A N 1
ATOM 702 C CA . ILE A 1 90 ? 22.867 2.592 -24.526 1.00 75.25 90 ILE A CA 1
ATOM 703 C C . ILE A 1 90 ? 23.777 3.790 -24.833 1.00 75.25 90 ILE A C 1
ATOM 705 O O . ILE A 1 90 ? 24.272 3.912 -25.957 1.00 75.25 90 ILE A O 1
ATOM 709 N N . TYR A 1 91 ? 24.051 4.649 -23.844 1.00 76.50 91 TYR A N 1
ATOM 710 C CA . TYR A 1 91 ? 24.974 5.776 -24.020 1.00 76.50 91 TYR A CA 1
ATOM 711 C C . TYR A 1 91 ? 26.408 5.315 -24.304 1.00 76.50 91 TYR A C 1
ATOM 713 O O . TYR A 1 91 ? 27.056 5.866 -25.191 1.00 76.50 91 TYR A O 1
ATOM 721 N N . GLY A 1 92 ? 26.886 4.279 -23.610 1.00 78.75 92 GLY A N 1
ATOM 722 C CA . GLY A 1 92 ? 28.215 3.704 -23.811 1.00 78.75 92 GLY A CA 1
ATOM 723 C C . GLY A 1 92 ? 28.395 3.127 -25.214 1.00 78.75 92 GLY A C 1
ATOM 724 O O . GLY A 1 92 ? 29.358 3.469 -25.895 1.00 78.75 92 GLY A O 1
ATOM 725 N N . LEU A 1 93 ? 27.439 2.325 -25.692 1.00 78.00 93 LEU A N 1
ATOM 726 C CA . LEU A 1 93 ? 27.453 1.779 -27.054 1.00 78.00 93 LEU A CA 1
ATOM 727 C C . LEU A 1 93 ? 27.389 2.884 -28.113 1.00 78.00 93 LEU A C 1
ATOM 729 O O . LEU A 1 93 ? 28.123 2.833 -29.102 1.00 78.00 93 LEU A O 1
ATOM 733 N N . SER A 1 94 ? 26.568 3.912 -27.890 1.00 73.12 94 SER A N 1
ATOM 734 C CA . SER A 1 94 ? 26.470 5.062 -28.796 1.00 73.12 94 SER A CA 1
ATOM 735 C C . SER A 1 94 ? 27.789 5.845 -28.860 1.00 73.12 94 SER A C 1
ATOM 737 O O . SER A 1 94 ? 28.255 6.179 -29.950 1.00 73.12 94 SER A O 1
ATOM 739 N N . ALA A 1 95 ? 28.441 6.075 -27.715 1.00 76.69 95 ALA A N 1
ATOM 740 C CA . ALA A 1 95 ? 29.731 6.760 -27.632 1.00 76.69 95 ALA A CA 1
ATOM 741 C C . ALA A 1 95 ? 30.870 5.951 -28.274 1.00 76.69 95 ALA A C 1
ATOM 743 O O . ALA A 1 95 ? 31.679 6.517 -29.006 1.00 76.69 95 ALA A O 1
ATOM 744 N N . ILE A 1 96 ? 30.913 4.630 -28.060 1.00 78.88 96 ILE A N 1
ATOM 745 C CA . ILE A 1 96 ? 31.891 3.736 -28.704 1.00 78.88 96 ILE A CA 1
ATOM 746 C C . ILE A 1 96 ? 31.710 3.759 -30.222 1.00 78.88 96 ILE A C 1
ATOM 748 O O . ILE A 1 96 ? 32.687 3.896 -30.954 1.00 78.88 96 ILE A O 1
ATOM 752 N N . THR A 1 97 ? 30.465 3.683 -30.698 1.00 71.69 97 THR A N 1
ATOM 753 C CA . THR A 1 97 ? 30.170 3.725 -32.136 1.00 71.69 97 THR A CA 1
ATOM 754 C C . THR A 1 97 ? 30.627 5.050 -32.746 1.00 71.69 97 THR A C 1
ATOM 756 O O . THR A 1 97 ? 31.295 5.041 -33.776 1.00 71.69 97 THR A O 1
ATOM 759 N N . PHE A 1 98 ? 30.357 6.176 -32.072 1.00 73.12 98 PHE A N 1
ATOM 760 C CA . PHE A 1 98 ? 30.827 7.501 -32.487 1.00 73.12 98 PHE A CA 1
ATOM 761 C C . PHE A 1 98 ? 32.359 7.606 -32.513 1.00 73.12 98 PHE A C 1
ATOM 763 O O . PHE A 1 98 ? 32.930 8.127 -33.470 1.00 73.12 98 PHE A O 1
ATOM 770 N N . LEU A 1 99 ? 33.045 7.093 -31.489 1.00 74.88 99 LEU A N 1
ATOM 771 C CA . LEU A 1 99 ? 34.509 7.107 -31.428 1.00 74.88 99 LEU A CA 1
ATOM 772 C C . LEU A 1 99 ? 35.138 6.243 -32.526 1.00 74.88 99 LEU A C 1
ATOM 774 O O . LEU A 1 99 ? 36.137 6.651 -33.110 1.00 74.88 99 LEU A O 1
ATOM 778 N N . LEU A 1 100 ? 34.542 5.094 -32.854 1.00 71.94 100 LEU A N 1
ATOM 779 C CA . LEU A 1 100 ? 35.020 4.221 -33.929 1.00 71.94 100 LEU A CA 1
ATOM 780 C C . LEU A 1 100 ? 34.782 4.815 -35.325 1.00 71.94 100 LEU A C 1
ATOM 782 O O . LEU A 1 100 ? 35.590 4.586 -36.222 1.00 71.94 100 LEU A O 1
ATOM 786 N N . SER A 1 101 ? 33.714 5.593 -35.518 1.00 69.75 101 SER A N 1
ATOM 787 C CA . SER A 1 101 ? 33.381 6.197 -36.814 1.00 69.75 101 SER A CA 1
ATOM 788 C C . SER A 1 101 ? 34.031 7.562 -37.053 1.00 69.75 101 SER A C 1
ATOM 790 O O . SER A 1 101 ? 34.460 7.852 -38.165 1.00 69.75 101 SER A O 1
ATOM 792 N N . ALA A 1 102 ? 34.081 8.421 -36.031 1.00 68.94 102 ALA A N 1
ATOM 793 C CA . ALA A 1 102 ? 34.537 9.808 -36.142 1.00 68.94 102 ALA A CA 1
ATOM 794 C C . ALA A 1 102 ? 35.952 10.012 -35.582 1.00 68.94 102 ALA A C 1
ATOM 796 O O . ALA A 1 102 ? 36.682 10.877 -36.063 1.00 68.94 102 ALA A O 1
ATOM 797 N N . GLY A 1 103 ? 36.371 9.202 -34.605 1.00 67.50 103 GLY A N 1
ATOM 798 C CA . GLY A 1 103 ? 37.697 9.286 -33.986 1.00 67.50 103 GLY A CA 1
ATOM 799 C C . GLY A 1 103 ? 38.854 9.199 -34.986 1.00 67.50 103 GLY A C 1
ATOM 800 O O . GLY A 1 103 ? 39.746 10.042 -34.911 1.00 67.50 103 GLY A O 1
ATOM 801 N N . PRO A 1 104 ? 38.841 8.280 -35.971 1.00 70.25 104 PRO A N 1
ATOM 802 C CA . PRO A 1 104 ? 39.891 8.217 -36.988 1.00 70.25 104 PRO A CA 1
ATOM 803 C C . PRO A 1 104 ? 40.005 9.492 -37.835 1.00 70.25 104 PRO A C 1
ATOM 805 O O . PRO A 1 104 ? 41.117 9.927 -38.131 1.00 70.25 104 PRO A O 1
ATOM 808 N N . ALA A 1 105 ? 38.872 10.119 -38.176 1.00 65.44 105 ALA A N 1
ATOM 809 C CA . ALA A 1 105 ? 38.839 11.365 -38.941 1.00 65.44 105 ALA A CA 1
ATOM 810 C C . ALA A 1 105 ? 39.313 12.574 -38.114 1.00 65.44 105 ALA A C 1
ATOM 812 O O . ALA A 1 105 ? 39.976 13.459 -38.647 1.00 65.44 105 ALA A O 1
ATOM 813 N N . ILE A 1 106 ? 39.003 12.603 -36.813 1.00 68.81 106 ILE A N 1
ATOM 814 C CA . ILE A 1 106 ? 39.365 13.699 -35.899 1.00 68.81 106 ILE A CA 1
ATOM 815 C C . ILE A 1 106 ? 40.836 13.613 -35.462 1.00 68.81 106 ILE A C 1
ATOM 817 O O . ILE A 1 106 ? 41.510 14.635 -35.371 1.00 68.81 106 ILE A O 1
ATOM 821 N N . LEU A 1 107 ? 41.346 12.408 -35.194 1.00 69.81 107 LEU A N 1
ATOM 822 C CA . LEU A 1 107 ? 42.705 12.186 -34.680 1.00 69.81 107 LEU A CA 1
ATOM 823 C C . LEU A 1 107 ? 43.770 12.085 -35.782 1.00 69.81 107 LEU A C 1
ATOM 825 O O . LEU A 1 107 ? 44.946 11.903 -35.475 1.00 69.81 107 LEU A O 1
ATOM 829 N N . GLY A 1 108 ? 43.378 12.187 -37.057 1.00 62.56 108 GLY A N 1
ATOM 830 C CA . GLY A 1 108 ? 44.308 12.128 -38.187 1.00 62.56 108 GLY A CA 1
ATOM 831 C C . GLY A 1 108 ? 45.060 10.798 -38.281 1.00 62.56 108 GLY A C 1
ATOM 832 O O . GLY A 1 108 ? 46.218 10.773 -38.699 1.00 62.56 108 GLY A O 1
ATOM 833 N N . TRP A 1 109 ? 44.440 9.692 -37.852 1.00 66.69 109 TRP A N 1
ATOM 834 C CA . TRP A 1 109 ? 45.108 8.390 -37.816 1.00 66.69 109 TRP A CA 1
ATOM 835 C C . TRP A 1 109 ? 45.462 7.937 -39.246 1.00 66.69 109 TRP A C 1
ATOM 837 O O . TRP A 1 109 ? 44.582 7.900 -40.108 1.00 66.69 109 TRP A O 1
ATOM 847 N N . PRO A 1 110 ? 46.716 7.540 -39.532 1.00 60.09 110 PRO A N 1
ATOM 848 C CA . PRO A 1 110 ? 47.201 7.317 -40.891 1.00 60.09 110 PRO A CA 1
ATOM 849 C C . PRO A 1 110 ? 46.880 5.897 -41.386 1.00 60.09 110 PRO A C 1
ATOM 851 O O . PRO A 1 110 ? 47.699 5.252 -42.039 1.00 60.09 110 PRO A O 1
ATOM 854 N N . PHE A 1 111 ? 45.700 5.364 -41.057 1.00 57.75 111 PHE A N 1
ATOM 855 C CA . PHE A 1 111 ? 45.270 4.068 -41.572 1.00 57.75 111 PHE A CA 1
ATOM 856 C C . PHE A 1 111 ? 44.721 4.256 -42.992 1.00 57.75 111 PHE A C 1
ATOM 858 O O . PHE A 1 111 ? 43.587 4.690 -43.191 1.00 57.75 111 PHE A O 1
ATOM 865 N N . GLY A 1 112 ? 45.532 3.903 -43.993 1.00 55.06 112 GLY A N 1
ATOM 866 C CA . GLY A 1 112 ? 45.234 3.990 -45.432 1.00 55.06 112 GLY A CA 1
ATOM 867 C C . GLY A 1 112 ? 44.049 3.151 -45.943 1.00 55.06 112 GLY A C 1
ATOM 868 O O . GLY A 1 112 ? 43.936 2.940 -47.145 1.00 55.06 112 GLY A O 1
ATOM 869 N N . TRP A 1 113 ? 43.168 2.672 -45.059 1.00 54.62 113 TRP A N 1
ATOM 870 C CA . TRP A 1 113 ? 41.918 1.975 -45.386 1.00 54.62 113 TRP A CA 1
ATOM 871 C C . TRP A 1 113 ? 40.715 2.922 -45.568 1.00 54.62 113 TRP A C 1
ATOM 873 O O . TRP A 1 113 ? 39.706 2.511 -46.129 1.00 54.62 113 TRP A O 1
ATOM 883 N N . PHE A 1 114 ? 40.819 4.190 -45.147 1.00 54.91 114 PHE A N 1
ATOM 884 C CA . PHE A 1 114 ? 39.725 5.182 -45.171 1.00 54.91 114 PHE A CA 1
ATOM 885 C C . PHE A 1 114 ? 39.889 6.290 -46.226 1.00 54.91 114 PHE A C 1
ATOM 887 O O . PHE A 1 114 ? 39.247 7.335 -46.150 1.00 54.91 114 PHE A O 1
ATOM 894 N N . SER A 1 115 ? 40.754 6.100 -47.219 1.00 60.38 115 SER A N 1
ATOM 895 C CA . SER A 1 115 ? 41.090 7.145 -48.197 1.00 60.38 115 SER A CA 1
ATOM 896 C C . SER A 1 115 ? 40.026 7.367 -49.278 1.00 60.38 115 SER A C 1
ATOM 898 O O . SER A 1 115 ? 40.138 8.320 -50.049 1.00 60.38 115 SER A O 1
ATOM 900 N N . SER A 1 116 ? 38.983 6.529 -49.344 1.00 70.38 116 SER A N 1
ATOM 901 C CA . SER A 1 116 ? 37.893 6.720 -50.302 1.00 70.38 116 SER A CA 1
ATOM 902 C C . SER A 1 116 ? 36.735 7.510 -49.684 1.00 70.38 116 SER A C 1
ATOM 904 O O . SER A 1 116 ? 36.270 7.233 -48.574 1.00 70.38 116 SER A O 1
ATOM 906 N N . SER A 1 117 ? 36.204 8.473 -50.433 1.00 69.56 117 SER A N 1
ATOM 907 C CA . SER A 1 117 ? 34.966 9.177 -50.073 1.00 69.56 117 SER A CA 1
ATOM 908 C C . SER A 1 117 ? 33.792 8.209 -49.848 1.00 69.56 117 SER A C 1
ATOM 910 O O . SER A 1 117 ? 32.929 8.468 -49.011 1.00 69.56 117 SER A O 1
ATOM 912 N N . ALA A 1 118 ? 33.801 7.055 -50.526 1.00 72.88 118 ALA A N 1
ATOM 913 C CA . ALA A 1 118 ? 32.818 5.988 -50.363 1.00 72.88 118 ALA A CA 1
ATOM 914 C C . ALA A 1 118 ? 32.853 5.349 -48.963 1.00 72.88 118 ALA A C 1
ATOM 916 O O . ALA A 1 118 ? 31.801 5.146 -48.357 1.00 72.88 118 ALA A O 1
ATOM 917 N N . THR A 1 119 ? 34.045 5.083 -48.416 1.00 72.19 119 THR A N 1
ATOM 918 C CA . THR A 1 119 ? 34.183 4.557 -47.049 1.00 72.19 119 THR A CA 1
ATOM 919 C C . THR A 1 119 ? 33.652 5.551 -46.019 1.00 72.19 119 THR A C 1
ATOM 921 O O . THR A 1 119 ? 32.837 5.174 -45.184 1.00 72.19 119 THR A O 1
ATOM 924 N N . ILE A 1 120 ? 34.011 6.835 -46.130 1.00 71.50 120 ILE A N 1
ATOM 925 C CA . ILE A 1 120 ? 33.537 7.889 -45.213 1.00 71.50 120 ILE A CA 1
ATOM 926 C C . ILE A 1 120 ? 32.005 7.995 -45.246 1.00 71.50 120 ILE A C 1
ATOM 928 O O . ILE A 1 120 ? 31.363 8.014 -44.194 1.00 71.50 120 ILE A O 1
ATOM 932 N N . GLY A 1 121 ? 31.410 7.995 -46.444 1.00 76.62 121 GLY A N 1
ATOM 933 C CA . GLY A 1 121 ? 29.956 8.017 -46.611 1.00 76.62 121 GLY A CA 1
ATOM 934 C C . GLY A 1 121 ? 29.261 6.809 -45.977 1.00 76.62 121 GLY A C 1
ATOM 935 O O . GLY A 1 121 ? 28.237 6.972 -45.317 1.00 76.62 121 GLY A O 1
ATOM 936 N N . HIS A 1 122 ? 29.833 5.608 -46.106 1.00 78.19 122 HIS A N 1
ATOM 937 C CA . HIS A 1 122 ? 29.273 4.391 -45.514 1.00 78.19 122 HIS A CA 1
ATOM 938 C C . HIS A 1 122 ? 29.217 4.455 -43.980 1.00 78.19 122 HIS A C 1
ATOM 940 O O . HIS A 1 122 ? 28.176 4.164 -43.388 1.00 78.19 122 HIS A O 1
ATOM 946 N N . TYR A 1 123 ? 30.302 4.888 -43.330 1.00 73.94 123 TYR A N 1
ATOM 947 C CA . TYR A 1 123 ? 30.327 5.031 -41.870 1.00 73.94 123 TYR A CA 1
ATOM 948 C C . TYR A 1 123 ? 29.392 6.137 -41.384 1.00 73.94 123 TYR A C 1
ATOM 950 O O . TYR A 1 123 ? 28.698 5.941 -40.387 1.00 73.94 123 TYR A O 1
ATOM 958 N N . PHE A 1 124 ? 29.304 7.256 -42.108 1.00 76.31 124 PHE A N 1
ATOM 959 C CA . PHE A 1 124 ? 28.351 8.318 -41.787 1.00 76.31 124 PHE A CA 1
ATOM 960 C C . PHE A 1 124 ? 26.904 7.801 -41.810 1.00 76.31 124 PHE A C 1
ATOM 962 O O . PHE A 1 124 ? 26.174 7.964 -40.832 1.00 76.31 124 PHE A O 1
ATOM 969 N N . VAL A 1 125 ? 26.510 7.078 -42.863 1.00 83.31 125 VAL A N 1
ATOM 970 C CA . VAL A 1 125 ? 25.166 6.482 -42.961 1.00 83.31 125 VAL A CA 1
ATOM 971 C C . VAL A 1 125 ? 24.889 5.531 -41.793 1.00 83.31 125 VAL A C 1
ATOM 973 O O . VAL A 1 125 ? 23.837 5.637 -41.162 1.00 83.31 125 VAL A O 1
ATOM 976 N N . TRP A 1 126 ? 25.836 4.659 -41.437 1.00 78.56 126 TRP A N 1
ATOM 977 C CA . TRP A 1 126 ? 25.674 3.763 -40.288 1.00 78.56 126 TRP A CA 1
ATOM 978 C C . TRP A 1 126 ? 25.538 4.506 -38.960 1.00 78.56 126 TRP A C 1
ATOM 980 O O . TRP A 1 126 ? 24.692 4.136 -38.146 1.00 78.56 126 TRP A O 1
ATOM 990 N N . THR A 1 127 ? 26.301 5.579 -38.744 1.00 76.50 127 THR A N 1
ATOM 991 C CA . THR A 1 127 ? 26.156 6.396 -37.528 1.00 76.50 127 THR A CA 1
ATOM 992 C C . THR A 1 127 ? 24.795 7.071 -37.442 1.00 76.50 127 THR A C 1
ATOM 994 O O . THR A 1 127 ? 24.192 7.076 -36.368 1.00 76.50 127 THR A O 1
ATOM 997 N N . CYS A 1 128 ? 24.263 7.570 -38.564 1.00 81.00 128 CYS A N 1
ATOM 998 C CA . CYS A 1 128 ? 22.912 8.123 -38.616 1.00 81.00 128 CYS A CA 1
ATOM 999 C C . CYS A 1 128 ? 21.865 7.059 -38.265 1.00 81.00 128 CYS A C 1
ATOM 1001 O O . CYS A 1 128 ? 20.984 7.327 -37.453 1.00 81.00 128 CYS A O 1
ATOM 1003 N N . ILE A 1 129 ? 21.986 5.844 -38.812 1.00 84.06 129 ILE A N 1
ATOM 1004 C CA . ILE A 1 129 ? 21.065 4.736 -38.513 1.00 84.06 129 ILE A CA 1
ATOM 1005 C C . ILE A 1 129 ? 21.105 4.385 -37.021 1.00 84.06 129 ILE A C 1
ATOM 1007 O O . ILE A 1 129 ? 20.058 4.341 -36.377 1.00 84.06 129 ILE A O 1
ATOM 1011 N N . VAL A 1 130 ? 22.296 4.186 -36.446 1.00 81.62 130 VAL A N 1
ATOM 1012 C CA . VAL A 1 130 ? 22.446 3.853 -35.018 1.00 81.62 130 VAL A CA 1
ATOM 1013 C C . VAL A 1 130 ? 21.898 4.971 -34.131 1.00 81.62 130 VAL A C 1
ATOM 1015 O O . VAL A 1 130 ? 21.189 4.689 -33.167 1.00 81.62 130 VAL A O 1
ATOM 1018 N N . SER A 1 131 ? 22.160 6.234 -34.475 1.00 79.19 131 SER A N 1
ATOM 1019 C CA . SER A 1 131 ? 21.641 7.386 -33.733 1.00 79.19 131 SER A CA 1
ATOM 1020 C C . SER A 1 131 ? 20.113 7.450 -33.769 1.00 79.19 131 SER A C 1
ATOM 1022 O O . SER A 1 131 ? 19.494 7.630 -32.723 1.00 79.19 131 SER A O 1
ATOM 1024 N N . VAL A 1 132 ? 19.489 7.230 -34.930 1.00 84.06 132 VAL A N 1
ATOM 1025 C CA . VAL A 1 132 ? 18.023 7.205 -35.058 1.00 84.06 132 VAL A CA 1
ATOM 1026 C C . VAL A 1 132 ? 17.421 6.066 -34.237 1.00 84.06 132 VAL A C 1
ATOM 1028 O O . VAL A 1 132 ? 16.457 6.293 -33.508 1.00 84.06 132 VAL A O 1
ATOM 1031 N N . VAL A 1 133 ? 18.006 4.866 -34.291 1.00 83.88 133 VAL A N 1
ATOM 1032 C CA . VAL A 1 133 ? 17.548 3.718 -33.492 1.00 83.88 133 VAL A CA 1
ATOM 1033 C C . VAL A 1 133 ? 17.700 3.994 -31.995 1.00 83.88 133 VAL A C 1
ATOM 1035 O O . VAL A 1 133 ? 16.776 3.718 -31.232 1.00 83.88 133 VAL A O 1
ATOM 1038 N N . ALA A 1 134 ? 18.815 4.590 -31.564 1.00 80.75 134 ALA A N 1
ATOM 1039 C CA . ALA A 1 134 ? 19.037 4.961 -30.168 1.00 80.75 134 ALA A CA 1
ATOM 1040 C C . ALA A 1 134 ? 18.041 6.033 -29.696 1.00 80.75 134 ALA A C 1
ATOM 1042 O O . ALA A 1 134 ? 17.436 5.883 -28.635 1.00 80.75 134 ALA A O 1
ATOM 1043 N N . CYS A 1 135 ? 17.810 7.078 -30.495 1.00 81.19 135 CYS A N 1
ATOM 1044 C CA . CYS A 1 135 ? 16.814 8.110 -30.209 1.00 81.19 135 CYS A CA 1
ATOM 1045 C C . CYS A 1 135 ? 15.401 7.526 -30.126 1.00 81.19 135 CYS A C 1
ATOM 1047 O O . CYS A 1 135 ? 14.664 7.848 -29.197 1.00 81.19 135 CYS A O 1
ATOM 1049 N N . PHE A 1 136 ? 15.033 6.635 -31.049 1.00 82.31 136 PHE A N 1
ATOM 1050 C CA . PHE A 1 136 ? 13.738 5.960 -31.027 1.00 82.31 136 PHE A CA 1
ATOM 1051 C C . PHE A 1 136 ? 13.591 5.064 -29.792 1.00 82.31 136 PHE A C 1
ATOM 1053 O O . PHE A 1 136 ? 12.574 5.132 -29.106 1.00 82.31 136 PHE A O 1
ATOM 1060 N N . ALA A 1 137 ? 14.624 4.293 -29.441 1.00 79.62 137 ALA A N 1
ATOM 1061 C CA . ALA A 1 137 ? 14.633 3.479 -28.229 1.00 79.62 137 ALA A CA 1
ATOM 1062 C C . ALA A 1 137 ? 14.492 4.335 -26.959 1.00 79.62 137 ALA A C 1
ATOM 1064 O O . ALA A 1 137 ? 13.715 3.986 -26.072 1.00 79.62 137 ALA A O 1
ATOM 1065 N N . LEU A 1 138 ? 15.182 5.479 -26.883 1.00 78.81 138 LEU A N 1
ATOM 1066 C CA . LEU A 1 138 ? 15.062 6.426 -25.769 1.00 78.81 138 LEU A CA 1
ATOM 1067 C C . LEU A 1 138 ? 13.685 7.098 -25.720 1.00 78.81 138 LEU A C 1
ATOM 1069 O O . LEU A 1 138 ? 13.150 7.290 -24.632 1.00 78.81 138 LEU A O 1
ATOM 1073 N N . MET A 1 139 ? 13.095 7.423 -26.870 1.00 77.75 139 MET A N 1
ATOM 1074 C CA . MET A 1 139 ? 11.750 7.995 -26.962 1.00 77.75 139 MET A CA 1
ATOM 1075 C C . MET A 1 139 ? 10.692 6.987 -26.505 1.00 77.75 139 MET A C 1
ATOM 1077 O O . MET A 1 139 ? 9.883 7.308 -25.636 1.00 77.75 139 MET A O 1
ATOM 1081 N N . VAL A 1 140 ? 10.733 5.753 -27.018 1.00 77.12 140 VAL A N 1
ATOM 1082 C CA . VAL A 1 140 ? 9.846 4.662 -26.585 1.00 77.12 140 VAL A CA 1
ATOM 1083 C C . VAL A 1 140 ? 10.043 4.377 -25.097 1.00 77.12 140 VAL A C 1
ATOM 1085 O O . VAL A 1 140 ? 9.062 4.221 -24.373 1.00 77.12 140 VAL A O 1
ATOM 1088 N N . TYR A 1 141 ? 11.283 4.378 -24.604 1.00 71.94 141 TYR A N 1
ATOM 1089 C CA . TYR A 1 141 ? 11.567 4.242 -23.175 1.00 71.94 141 TYR A CA 1
ATOM 1090 C C . TYR A 1 141 ? 10.984 5.400 -22.354 1.00 71.94 141 TYR A C 1
ATOM 1092 O O . TYR A 1 141 ? 10.377 5.166 -21.315 1.00 71.94 141 TYR A O 1
ATOM 1100 N N . GLY A 1 142 ? 11.123 6.645 -22.814 1.00 70.38 142 GLY A N 1
ATOM 1101 C CA . GLY A 1 142 ? 10.569 7.822 -22.146 1.00 70.38 142 GLY A CA 1
ATOM 1102 C C . GLY A 1 142 ? 9.045 7.770 -22.044 1.00 70.38 142 GLY A C 1
ATOM 1103 O O . GLY A 1 142 ? 8.507 7.966 -20.957 1.00 70.38 142 GLY A O 1
ATOM 1104 N N . ILE A 1 143 ? 8.375 7.428 -23.148 1.00 67.81 143 ILE A N 1
ATOM 1105 C CA . ILE A 1 143 ? 6.911 7.313 -23.235 1.00 67.81 143 ILE A CA 1
ATOM 1106 C C . ILE A 1 143 ? 6.404 6.147 -22.378 1.00 67.81 143 ILE A C 1
ATOM 1108 O O . ILE A 1 143 ? 5.515 6.309 -21.547 1.00 67.81 143 ILE A O 1
ATOM 1112 N N . THR A 1 144 ? 7.014 4.967 -22.502 1.00 64.50 144 THR A N 1
ATOM 1113 C CA . THR A 1 144 ? 6.617 3.817 -21.672 1.00 64.50 144 THR A CA 1
ATOM 1114 C C . THR A 1 144 ? 6.897 4.070 -20.191 1.00 64.50 144 THR A C 1
ATOM 1116 O O . THR A 1 144 ? 6.124 3.650 -19.337 1.00 64.50 144 THR A O 1
ATOM 1119 N N . ARG A 1 145 ? 7.952 4.814 -19.842 1.00 63.91 145 ARG A N 1
ATOM 1120 C CA . ARG A 1 145 ? 8.231 5.191 -18.452 1.00 63.91 145 ARG A CA 1
ATOM 1121 C C . ARG A 1 145 ? 7.240 6.223 -17.910 1.00 63.91 145 ARG A C 1
ATOM 1123 O O . ARG A 1 145 ? 6.980 6.171 -16.710 1.00 63.91 145 ARG A O 1
ATOM 1130 N N . SER A 1 146 ? 6.694 7.135 -18.717 1.00 57.84 146 SER A N 1
ATOM 1131 C CA . SER A 1 146 ? 5.715 8.117 -18.226 1.00 57.84 146 SER A CA 1
ATOM 1132 C C . SER A 1 146 ? 4.367 7.485 -17.875 1.00 57.84 146 SER A C 1
ATOM 1134 O O . SER A 1 146 ? 3.788 7.850 -16.853 1.00 57.84 146 SER A O 1
ATOM 1136 N N . ASP A 1 147 ? 3.920 6.480 -18.633 1.00 52.84 147 ASP A N 1
ATOM 1137 C CA . ASP A 1 147 ? 2.601 5.858 -18.420 1.00 52.84 147 ASP A CA 1
ATOM 1138 C C . ASP A 1 147 ? 2.593 4.821 -17.286 1.00 52.84 147 ASP A C 1
ATOM 1140 O O . ASP A 1 147 ? 1.593 4.616 -16.597 1.00 52.84 147 ASP A O 1
ATOM 1144 N N . VAL A 1 148 ? 3.738 4.194 -17.004 1.00 56.22 148 VAL A N 1
ATOM 1145 C CA . VAL A 1 148 ? 3.827 3.058 -16.069 1.00 56.22 148 VAL A CA 1
ATOM 1146 C C . VAL A 1 148 ? 3.579 3.450 -14.595 1.00 56.22 148 VAL A C 1
ATOM 1148 O O . VAL A 1 148 ? 3.324 2.554 -13.782 1.00 56.22 148 VAL A O 1
ATOM 1151 N N . TRP A 1 149 ? 3.571 4.744 -14.230 1.00 58.25 149 TRP A N 1
ATOM 1152 C CA . TRP A 1 149 ? 3.666 5.181 -12.821 1.00 58.25 149 TRP A CA 1
ATOM 1153 C C . TRP A 1 149 ? 2.544 6.051 -12.257 1.00 58.25 149 TRP A C 1
ATOM 1155 O O . TRP A 1 149 ? 2.640 6.460 -11.096 1.00 58.25 149 TRP A O 1
ATOM 1165 N N . LEU A 1 150 ? 1.462 6.291 -12.994 1.00 70.25 150 LEU A N 1
ATOM 1166 C CA . LEU A 1 150 ? 0.267 6.895 -12.404 1.00 70.25 150 LEU A CA 1
ATOM 1167 C C . LEU A 1 150 ? -0.480 5.813 -11.616 1.00 70.25 150 LEU A C 1
ATOM 1169 O O . LEU A 1 150 ? -1.313 5.087 -12.149 1.00 70.25 150 LEU A O 1
ATOM 1173 N N . GLY A 1 151 ? -0.123 5.645 -10.345 1.00 77.69 151 GLY A N 1
ATOM 1174 C CA . GLY A 1 151 ? -0.822 4.775 -9.405 1.00 77.69 151 GLY A CA 1
ATOM 1175 C C . GLY A 1 151 ? -1.255 5.554 -8.171 1.00 77.69 151 GLY A C 1
ATOM 1176 O O . GLY A 1 151 ? -0.655 6.574 -7.828 1.00 77.69 151 GLY A O 1
ATOM 1177 N N . ARG A 1 152 ? -2.314 5.089 -7.514 1.00 86.81 152 ARG A N 1
ATOM 1178 C CA . ARG A 1 152 ? -2.840 5.707 -6.293 1.00 86.81 152 ARG A CA 1
ATOM 1179 C C . ARG A 1 152 ? -3.203 4.647 -5.270 1.00 86.81 152 ARG A C 1
ATOM 1181 O O . ARG A 1 152 ? -3.654 3.561 -5.628 1.00 86.81 152 ARG A O 1
ATOM 1188 N N . TRP A 1 153 ? -3.052 4.997 -3.999 1.00 89.50 153 TRP A N 1
ATOM 1189 C CA . TRP A 1 153 ? -3.639 4.222 -2.916 1.00 89.50 153 TRP A CA 1
ATOM 1190 C C . TRP A 1 153 ? -5.147 4.457 -2.900 1.00 89.50 153 TRP A C 1
ATOM 1192 O O . TRP A 1 153 ? -5.604 5.601 -2.930 1.00 89.50 153 TRP A O 1
ATOM 1202 N N . ARG A 1 154 ? -5.913 3.372 -2.894 1.00 91.00 154 ARG A N 1
ATOM 1203 C CA . ARG A 1 154 ? -7.373 3.377 -2.841 1.00 91.00 154 ARG A CA 1
ATOM 1204 C C . ARG A 1 154 ? -7.813 2.604 -1.610 1.00 91.00 154 ARG A C 1
ATOM 1206 O O . ARG A 1 154 ? -7.302 1.521 -1.347 1.00 91.00 154 ARG A O 1
ATOM 1213 N N . ALA A 1 155 ? -8.759 3.179 -0.880 1.00 93.31 155 ALA A N 1
ATOM 1214 C CA . ALA A 1 155 ? -9.462 2.509 0.199 1.00 93.31 155 ALA A CA 1
ATOM 1215 C C . ALA A 1 155 ? -10.782 1.964 -0.351 1.00 93.31 155 ALA A C 1
ATOM 1217 O O . ALA A 1 155 ? -11.674 2.744 -0.685 1.00 93.31 155 ALA A O 1
ATOM 1218 N N . THR A 1 156 ? -10.902 0.646 -0.459 1.00 94.19 156 THR A N 1
ATOM 1219 C CA . THR A 1 156 ? -12.111 -0.019 -0.958 1.00 94.19 156 THR A CA 1
ATOM 1220 C C . THR A 1 156 ? -12.797 -0.730 0.208 1.00 94.19 156 THR A C 1
ATOM 1222 O O . THR A 1 156 ? -12.126 -1.485 0.912 1.00 94.19 156 THR A O 1
ATOM 1225 N N . PRO A 1 157 ? -14.099 -0.517 0.476 1.00 94.88 157 PRO A N 1
ATOM 1226 C CA . PRO A 1 157 ? -14.804 -1.275 1.505 1.00 94.88 157 PRO A CA 1
ATOM 1227 C C . PRO A 1 157 ? -14.670 -2.779 1.260 1.00 94.88 157 PRO A C 1
ATOM 1229 O O . PRO A 1 157 ? -14.820 -3.244 0.131 1.00 94.88 157 PRO A O 1
ATOM 1232 N N . LEU A 1 158 ? -14.435 -3.557 2.318 1.00 93.75 158 LEU A N 1
ATOM 1233 C CA . LEU A 1 158 ? -14.343 -5.017 2.209 1.00 93.75 158 LEU A CA 1
ATOM 1234 C C . LEU A 1 158 ? -15.667 -5.614 1.697 1.00 93.75 158 LEU A C 1
ATOM 1236 O O . LEU A 1 158 ? -15.685 -6.606 0.971 1.00 93.75 158 LEU A O 1
ATOM 1240 N N . LYS A 1 159 ? -16.791 -4.965 2.026 1.00 91.88 159 LYS A N 1
ATOM 1241 C CA . LYS A 1 159 ? -18.107 -5.270 1.459 1.00 91.88 159 LYS A CA 1
ATOM 1242 C C . LYS A 1 159 ? -18.136 -4.866 -0.019 1.00 91.88 159 LYS A C 1
ATOM 1244 O O . LYS A 1 159 ? -18.192 -3.682 -0.332 1.00 91.88 159 LYS A O 1
ATOM 1249 N N . GLY A 1 160 ? -18.164 -5.854 -0.911 1.00 87.19 160 GLY A N 1
ATOM 1250 C CA . GLY A 1 160 ? -18.154 -5.631 -2.363 1.00 87.19 160 GLY A CA 1
ATOM 1251 C C . GLY A 1 160 ? -16.756 -5.609 -2.983 1.00 87.19 160 GLY A C 1
ATOM 1252 O O . GLY A 1 160 ? -16.627 -5.320 -4.169 1.00 87.19 160 GLY A O 1
ATOM 1253 N N . TYR A 1 161 ? -15.719 -5.938 -2.209 1.00 92.12 161 TYR A N 1
ATOM 1254 C CA . TYR A 1 161 ? -14.378 -6.140 -2.741 1.00 92.12 161 TYR A CA 1
ATOM 1255 C C . TYR A 1 161 ? -14.334 -7.405 -3.613 1.00 92.12 161 TYR A C 1
ATOM 1257 O O . TYR A 1 161 ? -14.752 -8.477 -3.179 1.00 92.12 161 TYR A O 1
ATOM 1265 N N . SER A 1 162 ? -13.866 -7.276 -4.857 1.00 88.25 162 SER A N 1
ATOM 1266 C CA . SER A 1 162 ? -13.964 -8.335 -5.874 1.00 88.25 162 SER A CA 1
ATOM 1267 C C . SER A 1 162 ? -12.718 -9.215 -6.000 1.00 88.25 162 SER A C 1
ATOM 1269 O O . SER A 1 162 ? -12.773 -10.260 -6.644 1.00 88.25 162 SER A O 1
ATOM 1271 N N . GLN A 1 163 ? -11.583 -8.783 -5.450 1.00 89.56 163 GLN A N 1
ATOM 1272 C CA . GLN A 1 163 ? -10.311 -9.507 -5.534 1.00 89.56 163 GLN A CA 1
ATOM 1273 C C . GLN A 1 163 ? -10.189 -10.533 -4.395 1.00 89.56 163 GLN A C 1
ATOM 1275 O O . GLN A 1 163 ? -10.811 -10.358 -3.343 1.00 89.56 163 GLN A O 1
ATOM 1280 N N . PRO A 1 164 ? -9.376 -11.594 -4.561 1.00 89.56 164 PRO A N 1
ATOM 1281 C CA . PRO A 1 164 ? -9.179 -12.585 -3.512 1.00 89.56 164 PRO A CA 1
ATOM 1282 C C . PRO A 1 164 ? -8.567 -11.956 -2.254 1.00 89.56 164 PRO A C 1
ATOM 1284 O O . PRO A 1 164 ? -7.561 -11.241 -2.299 1.00 89.56 164 PRO A O 1
ATOM 1287 N N . VAL A 1 165 ? -9.189 -12.257 -1.118 1.00 91.19 165 VAL A N 1
ATOM 1288 C CA . VAL A 1 165 ? -8.743 -11.871 0.223 1.00 91.19 165 VAL A CA 1
ATOM 1289 C C . VAL A 1 165 ? -8.191 -13.136 0.892 1.00 91.19 165 VAL A C 1
ATOM 1291 O O . VAL A 1 165 ? -8.917 -14.128 0.957 1.00 91.19 165 VAL A O 1
ATOM 1294 N N . PRO A 1 166 ? -6.933 -13.150 1.366 1.00 91.19 166 PRO A N 1
ATOM 1295 C CA . PRO A 1 166 ? -6.362 -14.255 2.110 1.00 91.19 166 PRO A CA 1
ATOM 1296 C C . PRO A 1 166 ? -7.207 -14.615 3.323 1.00 91.19 166 PRO A C 1
ATOM 1298 O O . PRO A 1 166 ? -7.755 -13.749 4.010 1.00 91.19 166 PRO A O 1
ATOM 1301 N N . GLU A 1 167 ? -7.256 -15.910 3.613 1.00 91.12 167 GLU A N 1
ATOM 1302 C CA . GLU A 1 167 ? -8.076 -16.465 4.686 1.00 91.12 167 GLU A CA 1
ATOM 1303 C C . GLU A 1 167 ? -7.744 -15.844 6.048 1.00 91.12 167 GLU A C 1
ATOM 1305 O O . GLU A 1 167 ? -8.651 -15.449 6.775 1.00 91.12 167 GLU A O 1
ATOM 1310 N N . PHE A 1 168 ? -6.458 -15.657 6.366 1.00 90.00 168 PHE A N 1
ATOM 1311 C CA . PHE A 1 168 ? -6.043 -15.054 7.636 1.00 90.00 168 PHE A CA 1
ATOM 1312 C C . PHE A 1 168 ? -6.603 -13.636 7.822 1.00 90.00 168 PHE A C 1
ATOM 1314 O O . PHE A 1 168 ? -7.041 -13.277 8.912 1.00 90.00 168 PHE A O 1
ATOM 1321 N N . ALA A 1 169 ? -6.646 -12.837 6.754 1.00 91.88 169 ALA A N 1
ATOM 1322 C CA . ALA A 1 169 ? -7.173 -11.484 6.800 1.00 91.88 169 ALA A CA 1
ATOM 1323 C C . ALA A 1 169 ? -8.697 -11.474 6.956 1.00 91.88 169 ALA A C 1
ATOM 1325 O O . ALA A 1 169 ? -9.230 -10.679 7.731 1.00 91.88 169 ALA A O 1
ATOM 1326 N N . LEU A 1 170 ? -9.400 -12.384 6.273 1.00 92.62 170 LEU A N 1
ATOM 1327 C CA . LEU A 1 170 ? -10.840 -12.572 6.466 1.00 92.62 170 LEU A CA 1
ATOM 1328 C C . LEU A 1 170 ? -11.161 -13.008 7.896 1.00 92.62 170 LEU A C 1
ATOM 1330 O O . LEU A 1 170 ? -12.040 -12.421 8.522 1.00 92.62 170 LEU A O 1
ATOM 1334 N N . LEU A 1 171 ? -10.426 -13.983 8.434 1.00 92.00 171 LEU A N 1
ATOM 1335 C CA . LEU A 1 171 ? -10.591 -14.449 9.811 1.00 92.00 171 LEU A CA 1
ATOM 1336 C C . LEU A 1 171 ? -10.374 -13.311 10.811 1.00 92.00 171 LEU A C 1
ATOM 1338 O O . LEU A 1 171 ? -11.169 -13.150 11.735 1.00 92.00 171 LEU A O 1
ATOM 1342 N N . THR A 1 172 ? -9.346 -12.486 10.612 1.00 91.56 172 THR A N 1
ATOM 1343 C CA . THR A 1 172 ? -9.106 -11.297 11.440 1.00 91.56 172 THR A CA 1
ATOM 1344 C C . THR A 1 172 ? -10.256 -10.296 11.332 1.00 91.56 172 THR A C 1
ATOM 1346 O O . THR A 1 172 ? -10.753 -9.828 12.355 1.00 91.56 172 THR A O 1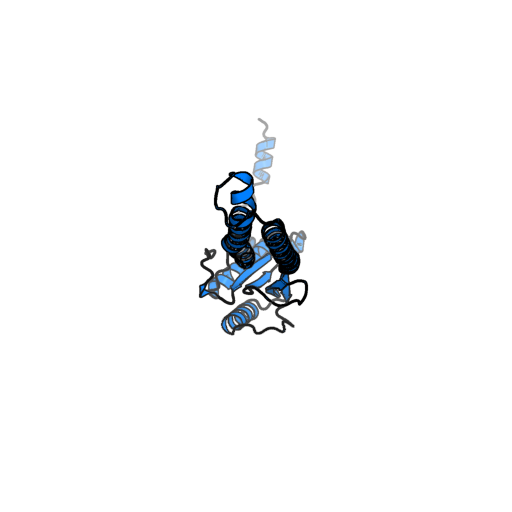
ATOM 1349 N N . ALA A 1 173 ? -10.738 -10.003 10.120 1.00 93.12 173 ALA A N 1
ATOM 1350 C CA . ALA A 1 173 ? -11.872 -9.104 9.911 1.00 93.12 173 ALA A CA 1
ATOM 1351 C C . ALA A 1 173 ? -13.147 -9.599 10.615 1.00 93.12 173 ALA A C 1
ATOM 1353 O O . ALA A 1 173 ? -13.835 -8.807 11.262 1.00 93.12 173 ALA A O 1
ATOM 1354 N N . ILE A 1 174 ? -13.437 -10.902 10.521 1.00 92.44 174 ILE A N 1
ATOM 1355 C CA . ILE A 1 174 ? -14.580 -11.544 11.182 1.00 92.44 174 ILE A CA 1
ATOM 1356 C C . ILE A 1 174 ? -14.439 -11.434 12.700 1.00 92.44 174 ILE A C 1
ATOM 1358 O O . ILE A 1 174 ? -15.343 -10.913 13.343 1.00 92.44 174 ILE A O 1
ATOM 1362 N N . LYS A 1 175 ? -13.287 -11.810 13.271 1.00 91.50 175 LYS A N 1
ATOM 1363 C CA . LYS A 1 175 ? -13.038 -11.724 14.722 1.00 91.50 175 LYS A CA 1
ATOM 1364 C C . LYS A 1 175 ? -13.222 -10.308 15.266 1.00 91.50 175 LYS A C 1
ATOM 1366 O O . LYS A 1 175 ? -13.848 -10.123 16.309 1.00 91.50 175 LYS A O 1
ATOM 1371 N N . VAL A 1 176 ? -12.702 -9.303 14.555 1.00 90.38 176 VAL A N 1
ATOM 1372 C CA . VAL A 1 176 ? -12.865 -7.890 14.932 1.00 90.38 176 VAL A CA 1
ATOM 1373 C C . VAL A 1 176 ? -14.343 -7.494 14.900 1.00 90.38 176 VAL A C 1
ATOM 1375 O O . VAL A 1 176 ? -14.825 -6.872 15.844 1.00 90.38 176 VAL A O 1
ATOM 1378 N N . LYS A 1 177 ? -15.079 -7.895 13.858 1.00 89.62 177 LYS A N 1
ATOM 1379 C CA . LYS A 1 177 ? -16.513 -7.605 13.707 1.00 89.62 177 LYS A CA 1
ATOM 1380 C C . LYS A 1 177 ? -17.401 -8.317 14.727 1.00 89.62 177 LYS A C 1
ATOM 1382 O O . LYS A 1 177 ? -18.335 -7.703 15.228 1.00 89.62 177 LYS A O 1
ATOM 1387 N N . GLU A 1 178 ? -17.127 -9.579 15.044 1.00 89.12 178 GLU A N 1
ATOM 1388 C CA . GLU A 1 178 ? -17.878 -10.345 16.046 1.00 89.12 178 GLU A CA 1
ATOM 1389 C C . GLU A 1 178 ? -17.699 -9.740 17.439 1.00 89.12 178 GLU A C 1
ATOM 1391 O O . GLU A 1 178 ? -18.667 -9.527 18.171 1.00 89.12 178 GLU A O 1
ATOM 1396 N N . ARG A 1 179 ? -16.453 -9.409 17.797 1.00 86.06 179 ARG A N 1
ATOM 1397 C CA . ARG A 1 179 ? -16.124 -8.878 19.121 1.00 86.06 179 ARG A CA 1
ATOM 1398 C C . ARG A 1 179 ? -16.578 -7.432 19.301 1.00 86.06 179 ARG A C 1
ATOM 1400 O O . ARG A 1 179 ? -16.992 -7.059 20.395 1.00 86.06 179 ARG A O 1
ATOM 1407 N N . PHE A 1 180 ? -16.527 -6.640 18.234 1.00 80.25 180 PHE A N 1
ATOM 1408 C CA . PHE A 1 180 ? -16.992 -5.259 18.193 1.00 80.25 180 PHE A CA 1
ATOM 1409 C C . PHE A 1 180 ? -18.281 -5.195 17.361 1.00 80.25 180 PHE A C 1
ATOM 1411 O O . PHE A 1 180 ? -18.315 -4.673 16.247 1.00 80.25 180 PHE A O 1
ATOM 1418 N N . SER A 1 181 ? -19.352 -5.783 17.906 1.00 58.97 181 SER A N 1
ATOM 1419 C CA . SER A 1 181 ? -20.692 -5.808 17.300 1.00 58.97 181 SER A CA 1
ATOM 1420 C C . SER A 1 181 ? -21.368 -4.429 17.380 1.00 58.97 181 SER A C 1
ATOM 1422 O O . SER A 1 181 ? -22.383 -4.251 18.048 1.00 58.97 181 SER A O 1
ATOM 1424 N N . GLY A 1 182 ? -20.782 -3.432 16.718 1.00 61.38 182 GLY A N 1
ATOM 1425 C CA . GLY A 1 182 ? -21.338 -2.091 16.559 1.00 61.38 182 GLY A CA 1
ATOM 1426 C C . GLY A 1 182 ? -21.272 -1.633 15.095 1.00 61.38 182 GLY A C 1
ATOM 1427 O O . GLY A 1 182 ? -20.360 -2.031 14.365 1.00 61.38 182 GLY A O 1
ATOM 1428 N N . PRO A 1 183 ? -22.204 -0.778 14.636 1.00 62.34 183 PRO A N 1
ATOM 1429 C CA . PRO A 1 183 ? -22.161 -0.171 13.300 1.00 62.34 183 PRO A CA 1
ATOM 1430 C C . PRO A 1 183 ? -20.963 0.777 13.088 1.00 62.34 183 PRO A C 1
ATOM 1432 O O . PRO A 1 183 ? -20.759 1.256 11.980 1.00 62.34 183 PRO A O 1
ATOM 1435 N N . GLU A 1 184 ? -20.159 1.029 14.124 1.00 77.50 184 GLU A N 1
ATOM 1436 C CA . GLU A 1 184 ? -19.083 2.028 14.137 1.00 77.50 184 GLU A CA 1
ATOM 1437 C C . GLU A 1 184 ? -17.756 1.567 13.516 1.00 77.50 184 GLU A C 1
ATOM 1439 O O . GLU A 1 184 ? -16.896 2.405 13.241 1.00 77.50 184 GLU A O 1
ATOM 1444 N N . VAL A 1 185 ? -17.560 0.258 13.312 1.00 87.19 185 VAL A N 1
ATOM 1445 C CA . VAL A 1 185 ? -16.319 -0.280 12.731 1.00 87.19 185 VAL A CA 1
ATOM 1446 C C . VAL A 1 185 ? -16.567 -0.706 11.298 1.00 87.19 185 VAL A C 1
ATOM 1448 O O . VAL A 1 185 ? -17.331 -1.636 11.054 1.00 87.19 185 VAL A O 1
ATOM 1451 N N . GLU A 1 186 ? -15.890 -0.094 10.340 1.00 91.88 186 GLU A N 1
ATOM 1452 C CA . GLU A 1 186 ? -15.942 -0.472 8.928 1.00 91.88 186 GLU A CA 1
ATOM 1453 C C . GLU A 1 186 ? -14.619 -1.105 8.495 1.00 91.88 186 GLU A C 1
ATOM 1455 O O . GLU A 1 186 ? -13.546 -0.669 8.902 1.00 91.88 186 GLU A O 1
ATOM 1460 N N . MET A 1 187 ? -14.687 -2.150 7.669 1.00 94.50 187 MET A N 1
ATOM 1461 C CA . MET A 1 187 ? -13.495 -2.836 7.167 1.00 94.50 187 MET A CA 1
ATOM 1462 C C . MET A 1 187 ? -13.213 -2.385 5.740 1.00 94.50 187 MET A C 1
ATOM 1464 O O . MET A 1 187 ? -14.109 -2.410 4.892 1.00 94.50 187 MET A O 1
ATOM 1468 N N . PHE A 1 188 ? -11.965 -2.029 5.473 1.00 95.38 188 PHE A N 1
ATOM 1469 C CA . PHE A 1 188 ? -11.474 -1.572 4.182 1.00 95.38 188 PHE A CA 1
ATOM 1470 C C . PHE A 1 188 ? -10.250 -2.375 3.761 1.00 95.38 188 PHE A C 1
ATOM 1472 O O . PHE A 1 188 ? -9.487 -2.874 4.588 1.00 95.38 188 PHE A O 1
ATOM 1479 N N . VAL A 1 189 ? -10.046 -2.447 2.455 1.00 95.31 189 VAL A N 1
ATOM 1480 C CA . VAL A 1 189 ? -8.811 -2.889 1.829 1.00 95.31 189 VAL A CA 1
ATOM 1481 C C . VAL A 1 189 ? -8.118 -1.656 1.260 1.00 95.31 189 VAL A C 1
ATOM 1483 O O . VAL A 1 189 ? -8.683 -0.947 0.427 1.00 95.31 189 VAL A O 1
ATOM 1486 N N . HIS A 1 190 ? -6.915 -1.364 1.747 1.00 94.12 190 HIS A N 1
ATOM 1487 C CA . HIS A 1 190 ? -6.051 -0.324 1.194 1.00 94.12 190 HIS A CA 1
ATOM 1488 C C . HIS A 1 190 ? -5.097 -0.953 0.188 1.00 94.12 190 HIS A C 1
ATOM 1490 O O . HIS A 1 190 ? -4.177 -1.677 0.561 1.00 94.12 190 HIS A O 1
ATOM 1496 N N . GLU A 1 191 ? -5.298 -0.653 -1.086 1.00 91.81 191 GLU A N 1
ATOM 1497 C CA . GLU A 1 191 ? -4.560 -1.246 -2.199 1.00 91.81 191 GLU A CA 1
ATOM 1498 C C . GLU A 1 191 ? -3.945 -0.167 -3.091 1.00 91.81 191 GLU A C 1
ATOM 1500 O O . GLU A 1 191 ? -4.481 0.937 -3.230 1.00 91.81 191 GLU A O 1
ATOM 1505 N N . PHE A 1 192 ? -2.805 -0.480 -3.706 1.00 88.38 192 PHE A N 1
ATOM 1506 C CA . PHE A 1 192 ? -2.211 0.385 -4.718 1.00 88.38 192 PHE A CA 1
ATOM 1507 C C . PHE A 1 192 ? -2.648 -0.075 -6.101 1.00 88.38 192 PHE A C 1
ATOM 1509 O O . PHE A 1 192 ? -2.252 -1.146 -6.575 1.00 88.38 192 PHE A O 1
ATOM 1516 N N . VAL A 1 193 ? -3.445 0.764 -6.752 1.00 85.75 193 VAL A N 1
ATOM 1517 C CA . VAL A 1 193 ? -3.990 0.500 -8.083 1.00 85.75 193 VAL A CA 1
ATOM 1518 C C . VAL A 1 193 ? -3.332 1.401 -9.109 1.00 85.75 193 VAL A C 1
ATOM 1520 O O . VAL A 1 193 ? -3.117 2.596 -8.871 1.00 85.75 193 VAL A O 1
ATOM 1523 N N . ARG A 1 194 ? -3.040 0.842 -10.282 1.00 81.50 194 ARG A N 1
ATOM 1524 C CA . ARG A 1 194 ? -2.638 1.640 -11.442 1.00 81.50 194 ARG A CA 1
ATOM 1525 C C . ARG A 1 194 ? -3.866 2.357 -12.016 1.00 81.50 194 ARG A C 1
ATOM 1527 O O . ARG A 1 194 ? -4.938 1.773 -12.109 1.00 81.50 194 ARG A O 1
ATOM 1534 N N . VAL A 1 195 ? -3.715 3.626 -12.389 1.00 77.06 195 VAL A N 1
ATOM 1535 C CA . VAL A 1 195 ? -4.817 4.484 -12.863 1.00 77.06 195 VAL A CA 1
ATOM 1536 C C . VAL A 1 195 ? -5.396 4.000 -14.195 1.00 77.06 195 VAL A C 1
ATOM 1538 O O . VAL A 1 195 ? -6.599 4.081 -14.391 1.00 77.06 195 VAL A O 1
ATOM 1541 N N . GLU A 1 196 ? -4.562 3.463 -15.083 1.00 69.69 196 GLU A N 1
ATOM 1542 C CA . GLU A 1 196 ? -4.959 3.088 -16.446 1.00 69.69 196 GLU A CA 1
ATOM 1543 C C . GLU A 1 196 ? -5.859 1.843 -16.516 1.00 69.69 196 GLU A C 1
ATOM 1545 O O . GLU A 1 196 ? -6.798 1.798 -17.303 1.00 69.69 196 GLU A O 1
ATOM 1550 N N . ASN A 1 197 ? -5.580 0.825 -15.698 1.00 73.12 197 ASN A N 1
ATOM 1551 C CA . ASN A 1 197 ? -6.254 -0.477 -15.778 1.00 73.12 197 ASN A CA 1
ATOM 1552 C C . ASN A 1 197 ? -6.852 -0.949 -14.447 1.00 73.12 197 ASN A C 1
ATOM 1554 O O . ASN A 1 197 ? -7.272 -2.099 -14.348 1.00 73.12 197 ASN A O 1
ATOM 1558 N N . GLU A 1 198 ? -6.821 -0.096 -13.419 1.00 76.62 198 GLU A N 1
ATOM 1559 C CA . GLU A 1 198 ? -7.246 -0.382 -12.042 1.00 76.62 198 GLU A CA 1
ATOM 1560 C C . GLU A 1 198 ? -6.674 -1.676 -11.449 1.00 76.62 198 GLU A C 1
ATOM 1562 O O . GLU A 1 198 ? -7.186 -2.212 -10.468 1.00 76.62 198 GLU A O 1
ATOM 1567 N N . LYS A 1 199 ? -5.582 -2.186 -12.023 1.00 77.44 199 LYS A N 1
ATOM 1568 C CA . LYS A 1 199 ? -4.979 -3.429 -11.570 1.00 77.44 199 LYS A CA 1
ATOM 1569 C C . LYS A 1 199 ? -4.216 -3.168 -10.281 1.00 77.44 199 LYS A C 1
ATOM 1571 O O . LYS A 1 199 ? -3.454 -2.203 -10.189 1.00 77.44 199 LYS A O 1
ATOM 1576 N N . VAL A 1 200 ? -4.398 -4.057 -9.313 1.00 76.06 200 VAL A N 1
ATOM 1577 C CA . VAL A 1 200 ? -3.636 -4.074 -8.063 1.00 76.06 200 VAL A CA 1
ATOM 1578 C C . VAL A 1 200 ? -2.189 -4.441 -8.374 1.00 76.06 200 VAL A C 1
ATOM 1580 O O . VAL A 1 200 ? -1.927 -5.461 -9.015 1.00 76.06 200 VAL A O 1
ATOM 1583 N N . VAL A 1 201 ? -1.253 -3.584 -7.966 1.00 71.00 201 VAL A N 1
ATOM 1584 C CA . VAL A 1 201 ? 0.181 -3.746 -8.271 1.00 71.00 201 VAL A CA 1
ATOM 1585 C C . VAL A 1 201 ? 1.006 -4.058 -7.022 1.00 71.00 201 VAL A C 1
ATOM 1587 O O . VAL A 1 201 ? 2.060 -4.676 -7.140 1.00 71.00 201 VAL A O 1
ATOM 1590 N N . LEU A 1 202 ? 0.545 -3.642 -5.840 1.00 82.00 202 LEU A N 1
ATOM 1591 C CA . LEU A 1 202 ? 1.246 -3.838 -4.566 1.00 82.00 202 LEU A CA 1
ATOM 1592 C C . LEU A 1 202 ? 0.360 -4.548 -3.544 1.00 82.00 202 LEU A C 1
ATOM 1594 O O . LEU A 1 202 ? -0.858 -4.606 -3.709 1.00 82.00 202 LEU A O 1
ATOM 1598 N N . ASP A 1 203 ? 0.995 -5.035 -2.479 1.00 85.06 203 ASP A N 1
ATOM 1599 C CA . ASP A 1 203 ? 0.346 -5.805 -1.420 1.00 85.06 203 ASP A CA 1
ATOM 1600 C C . ASP A 1 203 ? -0.739 -4.981 -0.710 1.00 85.06 203 ASP A C 1
ATOM 1602 O O . ASP A 1 203 ? -0.440 -3.909 -0.167 1.00 85.06 203 ASP A O 1
ATOM 1606 N N . PRO A 1 204 ? -1.995 -5.460 -0.709 1.00 91.56 204 PRO A N 1
ATOM 1607 C CA . PRO A 1 204 ? -3.077 -4.803 0.001 1.00 91.56 204 PRO A CA 1
ATOM 1608 C C . PRO A 1 204 ? -2.934 -4.900 1.519 1.00 91.56 204 PRO A C 1
ATOM 1610 O O . PRO A 1 204 ? -2.410 -5.878 2.061 1.00 91.56 204 PRO A O 1
ATOM 1613 N N . PHE A 1 205 ? -3.486 -3.900 2.200 1.00 93.25 205 PHE A N 1
ATOM 1614 C CA . PHE A 1 205 ? -3.642 -3.866 3.647 1.00 93.25 205 PHE A CA 1
ATOM 1615 C C . PHE A 1 205 ? -5.101 -4.047 4.037 1.00 93.25 205 PHE A C 1
ATOM 1617 O O . PHE A 1 205 ? -5.985 -3.422 3.451 1.00 93.25 205 PHE A O 1
ATOM 1624 N N . LEU A 1 206 ? -5.342 -4.815 5.092 1.00 94.75 206 LEU A N 1
ATOM 1625 C CA . LEU A 1 206 ? -6.607 -4.795 5.804 1.00 94.75 206 LEU A CA 1
ATOM 1626 C C . LEU A 1 206 ? -6.600 -3.641 6.805 1.00 94.75 206 LEU A C 1
ATOM 1628 O O . LEU A 1 206 ? -5.702 -3.530 7.645 1.00 94.75 206 LEU A O 1
ATOM 1632 N N . VAL A 1 207 ? -7.625 -2.803 6.723 1.00 95.00 207 VAL A N 1
ATOM 1633 C CA . VAL A 1 207 ? -7.796 -1.619 7.560 1.00 95.00 207 VAL A CA 1
ATOM 1634 C C . VAL A 1 207 ? -9.143 -1.694 8.259 1.00 95.00 207 VAL A C 1
ATOM 1636 O O . VAL A 1 207 ? -10.171 -1.909 7.620 1.00 95.00 207 VAL A O 1
ATOM 1639 N N . ALA A 1 208 ? -9.147 -1.498 9.572 1.00 93.75 208 ALA A N 1
ATOM 1640 C CA . ALA A 1 208 ? -10.360 -1.241 10.332 1.00 93.75 208 ALA A CA 1
ATOM 1641 C C . ALA A 1 208 ? -10.478 0.267 10.565 1.00 93.75 208 ALA A C 1
ATOM 1643 O O . ALA A 1 208 ? -9.572 0.882 11.124 1.00 93.75 208 ALA A O 1
ATOM 1644 N N . ARG A 1 209 ? -11.584 0.868 10.137 1.00 92.75 209 ARG A N 1
ATOM 1645 C CA . ARG A 1 209 ? -11.911 2.268 10.398 1.00 92.75 209 ARG A CA 1
ATOM 1646 C C . ARG A 1 209 ? -12.885 2.345 11.557 1.00 92.75 209 ARG A C 1
ATOM 1648 O O . ARG A 1 209 ? -13.951 1.741 11.499 1.00 92.75 209 ARG A O 1
ATOM 1655 N N . HIS A 1 210 ? -12.532 3.113 12.577 1.00 90.19 210 HIS A N 1
ATOM 1656 C CA . HIS A 1 210 ? -13.374 3.354 13.743 1.00 90.19 210 HIS A CA 1
ATOM 1657 C C . HIS A 1 210 ? -13.290 4.832 14.125 1.00 90.19 210 HIS A C 1
ATOM 1659 O O . HIS A 1 210 ? -12.189 5.357 14.291 1.00 90.19 210 HIS A O 1
ATOM 1665 N N . GLN A 1 211 ? -14.436 5.516 14.222 1.00 84.62 211 GLN A N 1
ATOM 1666 C CA . GLN A 1 211 ? -14.514 6.953 14.539 1.00 84.62 211 GLN A CA 1
ATOM 1667 C C . GLN A 1 211 ? -13.552 7.817 13.697 1.00 84.62 211 GLN A C 1
ATOM 1669 O O . GLN A 1 211 ? -12.803 8.644 14.216 1.00 84.62 211 GLN A O 1
ATOM 1674 N N . ASN A 1 212 ? -13.550 7.583 12.379 1.00 84.50 212 ASN A N 1
ATOM 1675 C CA . ASN A 1 212 ? -12.705 8.280 11.399 1.00 84.50 212 ASN A CA 1
ATOM 1676 C C . ASN A 1 212 ? -11.181 8.087 11.583 1.00 84.50 212 ASN A C 1
ATOM 1678 O O . ASN A 1 212 ? -10.385 8.865 11.059 1.00 84.50 212 ASN A O 1
ATOM 1682 N N . LYS A 1 213 ? -10.759 7.054 12.323 1.00 88.81 213 LYS A N 1
ATOM 1683 C CA . LYS A 1 213 ? -9.355 6.645 12.450 1.00 88.81 213 LYS A CA 1
ATOM 1684 C C . LYS A 1 213 ? -9.141 5.295 11.785 1.00 88.81 213 LYS A C 1
ATOM 1686 O O . LYS A 1 213 ? -9.898 4.359 12.033 1.00 88.81 213 LYS A O 1
ATOM 1691 N N . ASP A 1 214 ? -8.082 5.211 10.988 1.00 92.00 214 ASP A N 1
ATOM 1692 C CA . ASP A 1 214 ? -7.695 4.003 10.266 1.00 92.00 214 ASP A CA 1
ATOM 1693 C C . ASP A 1 214 ? -6.663 3.206 11.070 1.00 92.00 214 ASP A C 1
ATOM 1695 O O . ASP A 1 214 ? -5.625 3.729 11.483 1.00 92.00 214 ASP A O 1
ATOM 1699 N N . TYR A 1 215 ? -6.952 1.925 11.279 1.00 92.25 215 TYR A N 1
ATOM 1700 C CA . TYR A 1 215 ? -6.092 0.967 11.960 1.00 92.25 215 TYR A CA 1
ATOM 1701 C C . TYR A 1 215 ? -5.686 -0.115 10.967 1.00 92.25 215 TYR A C 1
ATOM 1703 O O . TYR A 1 215 ? -6.516 -0.910 10.530 1.00 92.25 215 TYR A O 1
ATOM 1711 N N . PHE A 1 216 ? -4.409 -0.142 10.600 1.00 91.81 216 PHE A N 1
ATOM 1712 C CA . PHE A 1 216 ? -3.851 -1.144 9.696 1.00 91.81 216 PHE A CA 1
ATOM 1713 C C . PHE A 1 216 ? -3.571 -2.413 10.490 1.00 91.81 216 PHE A C 1
ATOM 1715 O O . PHE A 1 216 ? -2.732 -2.390 11.382 1.00 91.81 216 PHE A O 1
ATOM 1722 N N . ILE A 1 217 ? -4.286 -3.496 10.205 1.00 91.38 217 ILE A N 1
ATOM 1723 C CA . ILE A 1 217 ? -4.281 -4.694 11.060 1.00 91.38 217 ILE A CA 1
ATOM 1724 C C . ILE A 1 217 ? -3.668 -5.925 10.397 1.00 91.38 217 ILE A C 1
ATOM 1726 O O . ILE A 1 217 ? -3.280 -6.851 11.098 1.00 91.38 217 ILE A O 1
ATOM 1730 N N . ALA A 1 218 ? -3.594 -5.960 9.065 1.00 89.25 218 ALA A N 1
ATOM 1731 C CA . ALA A 1 218 ? -2.961 -7.052 8.331 1.00 89.25 218 ALA A CA 1
ATOM 1732 C C . ALA A 1 218 ? -2.484 -6.580 6.950 1.00 89.25 218 ALA A C 1
ATOM 1734 O O . ALA A 1 218 ? -2.992 -5.591 6.418 1.00 89.25 218 ALA A O 1
ATOM 1735 N N . VAL A 1 219 ? -1.533 -7.298 6.358 1.00 90.19 219 VAL A N 1
ATOM 1736 C CA . VAL A 1 219 ? -1.020 -7.086 4.994 1.00 90.19 219 VAL A CA 1
ATOM 1737 C C . VAL A 1 219 ? -0.932 -8.438 4.292 1.00 90.19 219 VAL A C 1
ATOM 1739 O O . VAL A 1 219 ? -0.639 -9.429 4.950 1.00 90.19 219 VAL A O 1
ATOM 1742 N N . TRP A 1 220 ? -1.227 -8.514 2.990 1.00 86.38 220 TRP A N 1
ATOM 1743 C CA . TRP A 1 220 ? -1.347 -9.812 2.293 1.00 86.38 220 TRP A CA 1
ATOM 1744 C C . TRP A 1 220 ? -0.048 -10.616 2.266 1.00 86.38 220 TRP A C 1
ATOM 1746 O O . TRP A 1 220 ? -0.094 -11.839 2.361 1.00 86.38 220 TRP A O 1
ATOM 1756 N N . ASP A 1 221 ? 1.091 -9.937 2.140 1.00 77.19 221 ASP A N 1
ATOM 1757 C CA . ASP A 1 221 ? 2.421 -10.547 2.148 1.00 77.19 221 ASP A CA 1
ATOM 1758 C C . ASP A 1 221 ? 3.164 -10.145 3.431 1.00 77.19 221 ASP A C 1
ATOM 1760 O O . ASP A 1 221 ? 4.051 -9.289 3.432 1.00 77.19 221 ASP A O 1
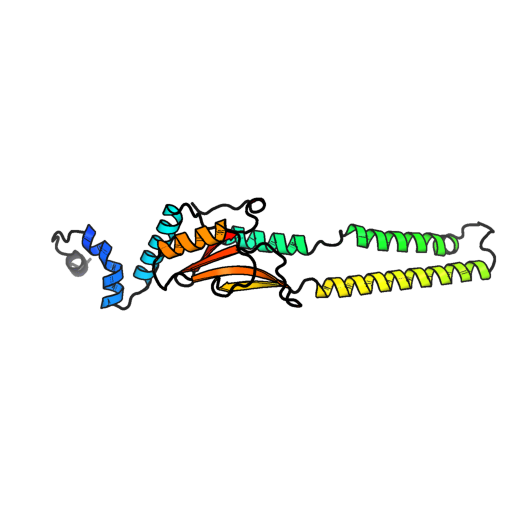ATOM 1764 N N . GLU A 1 222 ? 2.751 -10.744 4.549 1.00 62.47 222 GLU A N 1
ATOM 1765 C CA . GLU A 1 222 ? 3.299 -10.486 5.889 1.00 62.47 222 GLU A CA 1
ATOM 1766 C C . GLU A 1 222 ? 4.804 -10.789 5.972 1.00 62.47 222 GLU A C 1
ATOM 1768 O O . GLU A 1 222 ? 5.547 -10.083 6.649 1.00 62.47 222 GLU A O 1
ATOM 1773 N N . SER A 1 223 ? 5.283 -11.763 5.189 1.00 59.81 223 SER A N 1
ATOM 1774 C CA . SER A 1 223 ? 6.690 -12.188 5.166 1.00 59.81 223 SER A CA 1
ATOM 1775 C C . SER A 1 223 ? 7.673 -11.095 4.730 1.00 59.81 223 SER A C 1
ATOM 1777 O O . SER A 1 223 ? 8.864 -11.176 5.026 1.00 59.81 223 SER A O 1
ATOM 1779 N N . ARG A 1 224 ? 7.189 -10.065 4.025 1.00 56.41 224 ARG A N 1
ATOM 1780 C CA . ARG A 1 224 ? 7.997 -8.940 3.526 1.00 56.41 224 ARG A CA 1
ATOM 1781 C C . ARG A 1 224 ? 7.780 -7.641 4.296 1.00 56.41 224 ARG A C 1
ATOM 1783 O O . ARG A 1 224 ? 8.381 -6.624 3.944 1.00 56.41 224 ARG A O 1
ATOM 1790 N N . PHE A 1 225 ? 6.918 -7.657 5.308 1.00 60.66 225 PHE A N 1
ATOM 1791 C CA . PHE A 1 225 ? 6.551 -6.484 6.086 1.00 60.66 225 PHE A CA 1
ATOM 1792 C C . PHE A 1 225 ? 7.183 -6.555 7.482 1.00 60.66 225 PHE A C 1
ATOM 1794 O O . PHE A 1 225 ? 6.541 -6.913 8.463 1.00 60.66 225 PHE A O 1
ATOM 1801 N N . GLU A 1 226 ? 8.466 -6.197 7.579 1.00 56.69 226 GLU A N 1
ATOM 1802 C CA . GLU A 1 226 ? 9.129 -5.969 8.869 1.00 56.69 226 GLU A CA 1
ATOM 1803 C C . GLU A 1 226 ? 8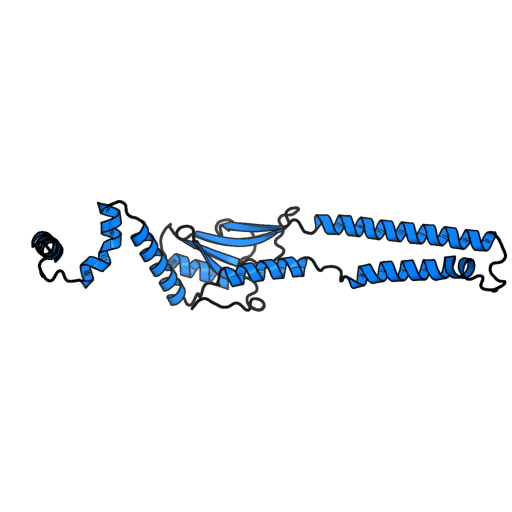.742 -4.578 9.392 1.00 56.69 226 GLU A C 1
ATOM 1805 O O . GLU A 1 226 ? 9.371 -3.571 9.060 1.00 56.69 226 GLU A O 1
ATOM 1810 N N . ALA A 1 227 ? 7.664 -4.497 10.170 1.00 60.41 227 ALA A N 1
ATOM 1811 C CA . ALA A 1 227 ? 7.222 -3.251 10.788 1.00 60.41 227 ALA A CA 1
ATOM 1812 C C . ALA A 1 227 ? 7.190 -3.339 12.310 1.00 60.41 227 ALA A C 1
ATOM 1814 O O . ALA A 1 227 ? 6.854 -4.370 12.891 1.00 60.41 227 ALA A O 1
ATOM 1815 N N . GLU A 1 228 ? 7.465 -2.203 12.950 1.00 57.25 228 GLU A N 1
ATOM 1816 C CA . GLU A 1 228 ? 7.206 -2.006 14.371 1.00 57.25 228 GLU A CA 1
ATOM 1817 C C . GLU A 1 228 ? 5.693 -2.013 14.617 1.00 57.25 228 GLU A C 1
ATOM 1819 O O . GLU A 1 228 ? 4.959 -1.092 14.234 1.00 57.25 228 GLU A O 1
ATOM 1824 N N . GLN A 1 229 ? 5.221 -3.084 15.249 1.00 54.22 229 GLN A N 1
ATOM 1825 C CA . GLN A 1 229 ? 3.865 -3.171 15.771 1.00 54.22 229 GLN A CA 1
ATOM 1826 C C . GLN A 1 229 ? 3.745 -2.247 16.987 1.00 54.22 229 GLN A C 1
ATOM 1828 O O . GLN A 1 229 ? 4.626 -2.227 17.849 1.00 54.22 229 GLN A O 1
ATOM 1833 N N . LYS A 1 230 ? 2.660 -1.465 17.069 1.00 49.62 230 LYS A N 1
ATOM 1834 C CA . LYS A 1 230 ? 2.373 -0.715 18.298 1.00 49.62 230 LYS A CA 1
ATOM 1835 C C . LYS A 1 230 ? 1.853 -1.697 19.343 1.00 49.62 230 LYS A C 1
ATOM 1837 O O . LYS A 1 230 ? 0.734 -2.187 19.200 1.00 49.62 230 LYS A O 1
ATOM 1842 N N . VAL A 1 231 ? 2.683 -1.964 20.351 1.00 43.25 231 VAL A N 1
ATOM 1843 C CA . VAL A 1 231 ? 2.291 -2.629 21.603 1.00 43.25 231 VAL A CA 1
ATOM 1844 C C . VAL A 1 231 ? 1.467 -1.666 22.451 1.00 43.25 231 VAL A C 1
ATOM 1846 O O . VAL A 1 231 ? 1.855 -0.475 22.529 1.00 43.25 231 VAL A O 1
#

Secondary structure (DSSP, 8-state):
--HHHHHHHHHHS-------HHHHHHHHHHHHHHHH---HHHHHHHHHHHHHHHHHTT--PBPHHHHHHHHHHHHHHHT-SS-HHHHHHHHHHHHHHHHHHHHHHHTT---TTS-SHHHHHHHHHHHHHHHHHHHHHHHHHHHHHHHTT-EEEEEEESTT--S---HHHHHHHHHHHHHS-STTEEEEEEEEEETTT--B-S--EEEEEETTEEEEEEES-GGG----B--

pLDDT: mean 75.88, std 13.64, range [43.25, 95.38]

Foldseek 3Di:
DDPVVVVVVVVVDDPPDPPVVVVCVVCVCVCCCVPVVDNPSVQVVVVVVLCVLCVVVVFFFFDPVLVVVVVVVVLVVLLPPDPVVVVVVLVVVLVVLCCVLCVCVVVVPPPPPCPDPVNNVVSVVVNVVSVVVSVVVVVVVVVVSVQSRQKDWDKAFPVVDDDDDDPVLVVSVVSSCVSPVDPQKTWTKTFIARPPPRDGDDWIFIWIAGPNDTTGGDTPCVVPRPGDGDD

Organism: NCBI:txid1802758